Protein AF-0000000074542074 (afdb_homodimer)

Foldseek 3Di:
DADDKDKQFFDWDDDPVPDTDGDDDACPSDVAGQDDKDKDWPDDQVDKDFQKFFAAKKKKKAFCAAKKWKWKAALQGDIDIDIHGDRRMIMIDGGLIGMIMGGDHGIMMMMTMRDDDDPVRIDNDPVVSNVSRD/DADDKDKQFQDWDDDPVPDTDGDDDACPSDVAGQDDKDKDWPDDQVDKDFQKFFAAKKKKKAFCAAKKWKWKAALQGDIDIDIHGDRRMIMIDGGLIGIIMGGDHGIMMMMTMRDDDDPVRIDNDPVVSNVSRD

Sequence (268 aa):
MLEKPHWIHFTGIGDEEVGYISVAQSNRHVPFEIKRVYWVYHTPEYIERGNHAHKACRQILIAAAGAVDVELENIRGEKELFQLHAPSMGLFVPVMHWRRIRLSKGAVLLCLASHDFEETDYIRSYNDFAAYKKMLEKPHWIHFTGIGDEEVGYISVAQSNRHVPFEIKRVYWVYHTPEYIERGNHAHKACRQILIAAAGAVDVELENIRGEKELFQLHAPSMGLFVPVMHWRRIRLSKGAVLLCLASHDFEETDYIRSYNDFAAYKK

Nearest PDB structures (foldseek):
  4o9e-assembly1_B  TM=9.463E-01  e=2.071E-15  Thermoanaerobacterium thermosaccharolyticum
  4zu7-assembly2_C  TM=9.366E-01  e=2.313E-15  Thermoanaerobacterium thermosaccharolyticum
  7n67-assembly1_B  TM=9.519E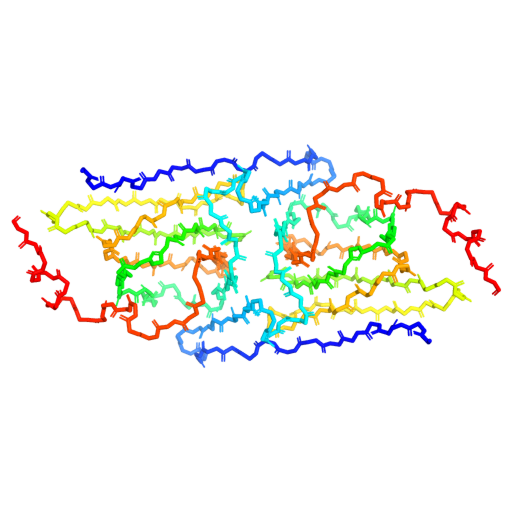-01  e=2.444E-15  Helicobacter canadensis MIT 98-5491
  4o9g-assembly1_B  TM=9.446E-01  e=4.481E-15  Thermoanaerobacterium thermosaccharolyticum
  2pa7-assembly1_B  TM=9.315E-01  e=1.025E-14  Aneurinibacillus thermoaerophilus

Secondary structure (DSSP, 8-state):
-PPPPEEEE-PPEEETTTEEEEEEEBTTTBSS---EEEEEES--TT-EEEEEEESS--EEEEEEES-EEEEEEETT--EEEEEE--TTEEEEE-SSEEEEEEE-TT-EEEEEESS---GGGEE--HHHHHTT--/-----EEEE---EEETTTEEEEEEEBTTTBSS---EEEEEES--TT-EEEEEEESS--EEEEEEES-EEEEEEETT--EEEEEE--TTEEEEE-SSEEEEEEE-TT-EEEEEESS---GGGEE--HHHHHTT--

InterPro domains:
  IPR008894 Sugar 3,4-ketoisomerase QdtA, cupin domain [PF05523] (5-133)
  IPR008894 Sugar 3,4-ketoisomerase QdtA, cupin domain [cd20292] (7-124)
  IPR011051 RmlC-like cupin domain superfamily [SSF51182] (5-132)
  IPR014710 RmlC-like jelly roll fold [G3DSA:2.60.120.10] (5-134)

pLDDT: mean 96.9, std 4.41, range [65.5, 98.94]

Solvent-accessible surface area (backbone atoms only — not comparable to full-atom values): 13514 Å² total; per-residue (Å²): 134,83,74,70,67,44,81,40,78,27,72,57,50,72,44,84,81,62,11,32,36,26,57,42,33,46,64,67,71,32,98,41,56,42,31,22,37,37,38,35,35,62,31,43,58,88,42,76,42,77,58,35,24,28,71,72,44,33,36,34,42,24,16,62,33,51,33,32,42,39,37,38,29,40,48,76,67,52,71,48,80,43,79,34,63,41,61,44,37,29,39,37,41,44,48,52,29,38,32,41,32,36,35,33,77,76,14,22,42,37,34,43,22,48,39,68,95,48,77,85,39,53,38,71,41,69,67,66,48,56,64,64,39,115,132,84,74,70,66,44,80,42,78,25,72,58,51,72,44,85,82,62,10,33,36,28,57,40,33,47,64,68,71,33,99,41,55,45,32,20,37,34,39,36,35,64,30,42,58,89,42,74,42,77,58,36,24,27,72,72,46,36,36,35,43,24,16,62,33,51,34,31,43,38,37,38,30,40,46,78,66,53,71,49,79,45,79,36,63,40,60,43,37,30,38,36,40,46,47,52,30,38,33,40,32,35,36,34,76,77,15,24,42,37,34,44,24,49,37,68,94,48,77,86,38,52,40,71,42,67,67,65,48,57,64,63,38,114

Organism: Cytophaga hutchinsonii (strain ATCC 33406 / DSM 1761 / CIP 103989 / NBRC 15051 / NCIMB 9469 / D465) (NCBI:txid269798)

Structure (mmCIF, N/CA/C/O backbone):
data_AF-0000000074542074-model_v1
#
loop_
_entity.id
_entity.type
_entity.pdbx_description
1 polymer 'Sugar 3,4-ketoisomerase QdtA cupin domain-containing protein'
#
loop_
_atom_site.group_PDB
_atom_site.id
_atom_site.type_symbol
_atom_site.label_atom_id
_atom_site.label_alt_id
_atom_site.label_comp_id
_atom_site.label_asym_id
_atom_site.label_entity_id
_atom_site.label_seq_id
_atom_site.pdbx_PDB_ins_code
_atom_site.Cartn_x
_atom_site.Cartn_y
_atom_site.Cartn_z
_atom_site.occupancy
_atom_site.B_iso_or_equiv
_atom_site.auth_seq_id
_atom_site.auth_comp_id
_atom_site.auth_asym_id
_atom_site.auth_atom_id
_atom_site.pdbx_PDB_model_num
ATOM 1 N N . MET A 1 1 ? 8.758 28.531 -4.898 1 71.31 1 MET A N 1
ATOM 2 C CA . MET A 1 1 ? 7.301 28.406 -4.836 1 71.31 1 MET A CA 1
ATOM 3 C C . MET A 1 1 ? 6.883 27.125 -4.129 1 71.31 1 MET A C 1
ATOM 5 O O . MET A 1 1 ? 7.523 26.094 -4.293 1 71.31 1 MET A O 1
ATOM 9 N N . LEU A 1 2 ? 5.852 27.234 -3.201 1 87 2 LEU A N 1
ATOM 10 C CA . LEU A 1 2 ? 5.406 26.078 -2.438 1 87 2 LEU A CA 1
ATOM 11 C C . LEU A 1 2 ? 4.656 25.094 -3.328 1 87 2 LEU A C 1
ATOM 13 O O . LEU A 1 2 ? 3.764 25.484 -4.082 1 87 2 LEU A O 1
ATOM 17 N N . GLU A 1 3 ? 5.156 23.875 -3.375 1 93.31 3 GLU A N 1
ATOM 18 C CA . GLU A 1 3 ? 4.449 22.859 -4.141 1 93.31 3 GLU A CA 1
ATOM 19 C C . GLU A 1 3 ? 3 22.719 -3.678 1 93.31 3 GLU A C 1
ATOM 21 O O . GLU A 1 3 ? 2.705 22.891 -2.492 1 93.31 3 GLU A O 1
ATOM 26 N N . LYS A 1 4 ? 2.076 22.5 -4.594 1 96.94 4 LYS A N 1
ATOM 27 C CA . LYS A 1 4 ? 0.661 22.391 -4.254 1 96.94 4 LYS A CA 1
ATOM 28 C C . LYS A 1 4 ? 0.211 20.922 -4.262 1 96.94 4 LYS A C 1
ATOM 30 O O . LYS A 1 4 ? 0.648 20.141 -5.105 1 96.94 4 LYS A O 1
ATOM 35 N N . PRO A 1 5 ? -0.702 20.641 -3.322 1 98.5 5 PRO A N 1
ATOM 36 C CA . PRO A 1 5 ? -1.319 19.312 -3.426 1 98.5 5 PRO A CA 1
ATOM 37 C C . PRO A 1 5 ? -2.051 19.109 -4.75 1 98.5 5 PRO A C 1
ATOM 39 O O . PRO A 1 5 ? -2.635 20.047 -5.293 1 98.5 5 PRO A O 1
ATOM 42 N N . HIS A 1 6 ? -1.989 17.906 -5.273 1 98.19 6 HIS A N 1
ATOM 43 C CA . HIS A 1 6 ? -2.703 17.625 -6.512 1 98.19 6 HIS A CA 1
ATOM 44 C C . HIS A 1 6 ? -3.074 16.156 -6.613 1 98.19 6 HIS A C 1
ATOM 46 O O . HIS A 1 6 ? -2.484 15.312 -5.934 1 98.19 6 HIS A O 1
ATOM 52 N N . TRP A 1 7 ? -4.051 15.898 -7.5 1 98.12 7 TRP A N 1
ATOM 53 C CA . TRP A 1 7 ? -4.527 14.531 -7.707 1 98.12 7 TRP A CA 1
ATOM 54 C C . TRP A 1 7 ? -3.572 13.75 -8.602 1 98.12 7 TRP A C 1
ATOM 56 O O . TRP A 1 7 ? -3.012 14.297 -9.555 1 98.12 7 TRP A O 1
ATOM 66 N N . ILE A 1 8 ? -3.367 12.547 -8.234 1 97.5 8 ILE A N 1
ATOM 67 C CA . ILE A 1 8 ? -2.672 11.578 -9.078 1 97.5 8 ILE A CA 1
ATOM 68 C C . ILE A 1 8 ? -3.629 10.461 -9.469 1 97.5 8 ILE A C 1
ATOM 70 O O . ILE A 1 8 ? -4.305 9.875 -8.617 1 97.5 8 ILE A O 1
ATOM 74 N N . HIS A 1 9 ? -3.674 10.172 -10.734 1 96.5 9 HIS A N 1
ATOM 75 C CA . HIS A 1 9 ? -4.535 9.109 -11.234 1 96.5 9 HIS A CA 1
ATOM 76 C C . HIS A 1 9 ? -3.746 7.828 -11.477 1 96.5 9 HIS A C 1
ATOM 78 O O . HIS A 1 9 ? -2.77 7.828 -12.227 1 96.5 9 HIS A O 1
ATOM 84 N N . PHE A 1 10 ? -4.164 6.801 -10.766 1 96.25 10 PHE A N 1
ATOM 85 C CA . PHE A 1 10 ? -3.582 5.484 -11 1 96.25 10 PHE A CA 1
ATOM 86 C C . PHE A 1 10 ? -4.473 4.652 -11.914 1 96.25 10 PHE A C 1
ATOM 88 O O . PHE A 1 10 ? -5.379 3.959 -11.445 1 96.25 10 PHE A O 1
ATOM 95 N N . THR A 1 11 ? -4.395 4.809 -13.117 1 84.5 11 THR A N 1
ATOM 96 C CA . THR A 1 11 ? -5.27 4.113 -14.055 1 84.5 11 THR A CA 1
ATOM 97 C C . THR A 1 11 ? -5.34 2.625 -13.719 1 84.5 11 THR A C 1
ATOM 99 O O . THR A 1 11 ? -4.309 1.964 -13.586 1 84.5 11 THR A O 1
ATOM 102 N N . GLY A 1 12 ? -6.465 2.184 -13.523 1 84.94 12 GLY A N 1
ATOM 103 C CA . GLY A 1 12 ? -6.699 0.779 -13.234 1 84.94 12 GLY A CA 1
ATOM 104 C C . GLY A 1 12 ? -6.551 -0.116 -14.445 1 84.94 12 GLY A C 1
ATOM 105 O O . GLY A 1 12 ? -6.945 0.258 -15.555 1 84.94 12 GLY A O 1
ATOM 106 N N . ILE A 1 13 ? -5.898 -1.191 -14.289 1 91.38 13 ILE A N 1
ATOM 107 C CA . ILE A 1 13 ? -5.879 -2.26 -15.281 1 91.38 13 ILE A CA 1
ATOM 108 C C . ILE A 1 13 ? -7.023 -3.234 -15.016 1 91.38 13 ILE A C 1
ATOM 110 O O . ILE A 1 13 ? -7.156 -3.75 -13.898 1 91.38 13 ILE A O 1
ATOM 114 N N . GLY A 1 14 ? -7.832 -3.469 -15.992 1 96.31 14 GLY A N 1
ATOM 115 C CA . GLY A 1 14 ? -8.984 -4.344 -15.82 1 96.31 14 GLY A CA 1
ATOM 116 C C . GLY A 1 14 ? -10.297 -3.686 -16.203 1 96.31 14 GLY A C 1
ATOM 117 O O . GLY A 1 14 ? -10.305 -2.688 -16.922 1 96.31 14 GLY A O 1
ATOM 118 N N . ASP A 1 15 ? -11.359 -4.332 -15.844 1 96.5 15 ASP A N 1
ATOM 119 C CA . ASP A 1 15 ? -12.703 -3.814 -16.078 1 96.5 15 ASP A CA 1
ATOM 120 C C . ASP A 1 15 ? -13.68 -4.312 -15.008 1 96.5 15 ASP A C 1
ATOM 122 O O . ASP A 1 15 ? -13.273 -4.969 -14.047 1 96.5 15 ASP A O 1
ATOM 126 N N . GLU A 1 16 ? -14.906 -3.895 -15.188 1 94.81 16 GLU A N 1
ATOM 127 C CA . GLU A 1 16 ? -15.914 -4.168 -14.172 1 94.81 16 GLU A CA 1
ATOM 128 C C . GLU A 1 16 ? -16.125 -5.668 -13.984 1 94.81 16 GLU A C 1
ATOM 130 O O . GLU A 1 16 ? -16.516 -6.113 -12.898 1 94.81 16 GLU A O 1
ATOM 135 N N . GLU A 1 17 ? -15.836 -6.41 -15.023 1 96.81 17 GLU A N 1
ATOM 136 C CA . GLU A 1 17 ? -16.078 -7.848 -14.977 1 96.81 17 GLU A CA 1
ATOM 137 C C . GLU A 1 17 ? -15.023 -8.562 -14.133 1 96.81 17 GLU A C 1
ATOM 139 O O . GLU A 1 17 ? -15.336 -9.5 -13.398 1 96.81 17 GLU A O 1
ATOM 144 N N . VAL A 1 18 ? -13.812 -8.086 -14.18 1 97.25 18 VAL A N 1
ATOM 145 C CA . VAL A 1 18 ? -12.734 -8.828 -13.531 1 97.25 18 VAL A CA 1
ATOM 146 C C . VAL A 1 18 ? -12.195 -8.031 -12.352 1 97.25 18 VAL A C 1
ATOM 148 O O . VAL A 1 18 ? -11.523 -8.578 -11.477 1 97.25 18 VAL A O 1
ATOM 151 N N . GLY A 1 19 ? -12.492 -6.773 -12.266 1 97.62 19 GLY A N 1
ATOM 152 C CA . GLY A 1 19 ? -11.922 -5.879 -11.266 1 97.62 19 GLY A CA 1
ATOM 153 C C . GLY A 1 19 ? -10.719 -5.105 -11.766 1 97.62 19 GLY A C 1
ATOM 154 O O . GLY A 1 19 ? -10.5 -5.012 -12.977 1 97.62 19 GLY A O 1
ATOM 155 N N . TYR A 1 20 ? -10.078 -4.438 -10.836 1 98.19 20 TYR A N 1
ATOM 156 C CA . TYR A 1 20 ? -9.062 -3.48 -11.258 1 98.19 20 TYR A CA 1
ATOM 157 C C . TYR A 1 20 ? -7.773 -3.676 -10.469 1 98.19 20 TYR A C 1
ATOM 159 O O . TYR A 1 20 ? -7.801 -4.148 -9.328 1 98.19 20 TYR A O 1
ATOM 167 N N . ILE A 1 21 ? -6.672 -3.354 -11.086 1 98.19 21 ILE A N 1
ATOM 168 C CA . ILE A 1 21 ? -5.359 -3.221 -10.469 1 98.19 21 ILE A CA 1
ATOM 169 C C . ILE A 1 21 ? -4.824 -1.807 -10.688 1 98.19 21 ILE A C 1
ATOM 171 O O . ILE A 1 21 ? -4.758 -1.331 -11.82 1 98.19 21 ILE A O 1
ATOM 175 N N . SER A 1 22 ? -4.559 -1.103 -9.656 1 98.31 22 SER A N 1
ATOM 176 C CA . SER A 1 22 ? -3.822 0.155 -9.727 1 98.31 22 SER A CA 1
ATOM 177 C C . SER A 1 22 ? -2.369 -0.029 -9.305 1 98.31 22 SER A C 1
ATOM 179 O O . SER A 1 22 ? -2.076 -0.793 -8.383 1 98.31 22 SER A O 1
ATOM 181 N N . VAL A 1 23 ? -1.454 0.642 -9.984 1 97.94 23 VAL A N 1
ATOM 182 C CA . VAL A 1 23 ? -0.025 0.427 -9.773 1 97.94 23 VAL A CA 1
ATOM 183 C C . VAL A 1 23 ? 0.656 1.757 -9.461 1 97.94 23 VAL A C 1
ATOM 185 O O . VAL A 1 23 ? 0.383 2.771 -10.102 1 97.94 23 VAL A O 1
ATOM 188 N N . ALA A 1 24 ? 1.437 1.748 -8.422 1 98.12 24 ALA A N 1
ATOM 189 C CA . ALA A 1 24 ? 2.359 2.832 -8.094 1 98.12 24 ALA A CA 1
ATOM 190 C C . ALA A 1 24 ? 3.807 2.348 -8.117 1 98.12 24 ALA A C 1
ATOM 192 O O . ALA A 1 24 ? 4.25 1.642 -7.207 1 98.12 24 ALA A O 1
ATOM 193 N N . GLN A 1 25 ? 4.52 2.754 -9.188 1 97 25 GLN A N 1
ATOM 194 C CA . GLN A 1 25 ? 5.934 2.414 -9.32 1 97 25 GLN A CA 1
ATOM 195 C C . GLN A 1 25 ? 6.816 3.631 -9.07 1 97 25 GLN A C 1
ATOM 197 O O . GLN A 1 25 ? 6.531 4.727 -9.562 1 97 25 GLN A O 1
ATOM 202 N N . SER A 1 26 ? 7.891 3.42 -8.328 1 96.19 26 SER A N 1
ATOM 203 C CA . SER A 1 26 ? 8.82 4.488 -7.977 1 96.19 26 SER A CA 1
ATOM 204 C C . SER A 1 26 ? 9.289 5.242 -9.219 1 96.19 26 SER A C 1
ATOM 206 O O . SER A 1 26 ? 9.68 4.629 -10.211 1 96.19 26 SER A O 1
ATOM 208 N N . ASN A 1 27 ? 9.172 6.617 -9.109 1 94.94 27 ASN A N 1
ATOM 209 C CA . ASN A 1 27 ? 9.672 7.551 -10.117 1 94.94 27 ASN A CA 1
ATOM 210 C C . ASN A 1 27 ? 8.961 7.359 -11.453 1 94.94 27 ASN A C 1
ATOM 212 O O . ASN A 1 27 ? 9.531 7.645 -12.508 1 94.94 27 ASN A O 1
ATOM 216 N N . ARG A 1 28 ? 7.84 6.789 -11.516 1 94.12 28 ARG A N 1
ATOM 217 C CA . ARG A 1 28 ? 6.992 6.617 -12.688 1 94.12 28 ARG A CA 1
ATOM 218 C C . ARG A 1 28 ? 5.566 7.078 -12.414 1 94.12 28 ARG A C 1
ATOM 220 O O . ARG A 1 28 ? 5.199 8.203 -12.734 1 94.12 28 ARG A O 1
ATOM 227 N N . HIS A 1 29 ? 4.773 6.324 -11.672 1 93.25 29 HIS A N 1
ATOM 228 C CA . HIS A 1 29 ? 3.422 6.707 -11.281 1 93.25 29 HIS A CA 1
ATOM 229 C C . HIS A 1 29 ? 3.439 7.672 -10.102 1 93.25 29 HIS A C 1
ATOM 231 O O . HIS A 1 29 ? 2.473 8.406 -9.875 1 93.25 29 HIS A O 1
ATOM 237 N N . VAL A 1 30 ? 4.492 7.543 -9.328 1 95.25 30 VAL A N 1
ATOM 238 C CA . VAL A 1 30 ? 4.746 8.422 -8.188 1 95.25 30 VAL A CA 1
ATOM 239 C C . VAL A 1 30 ? 6.023 9.219 -8.422 1 95.25 30 VAL A C 1
ATOM 241 O O . VAL A 1 30 ? 6.992 8.703 -8.984 1 95.25 30 VAL A O 1
ATOM 244 N N . PRO A 1 31 ? 6.039 10.516 -8.039 1 96.38 31 PRO A N 1
ATOM 245 C CA . PRO A 1 31 ? 7.168 11.391 -8.367 1 96.38 31 PRO A CA 1
ATOM 246 C C . PRO A 1 31 ? 8.336 11.242 -7.395 1 96.38 31 PRO A C 1
ATOM 248 O O . PRO A 1 31 ? 9.055 12.211 -7.141 1 96.38 31 PRO A O 1
ATOM 251 N N . PHE A 1 32 ? 8.523 10.102 -6.703 1 97.75 32 PHE A N 1
ATOM 252 C CA . PHE A 1 32 ? 9.617 9.836 -5.773 1 97.75 32 PHE A CA 1
ATOM 253 C C . PHE A 1 32 ? 9.836 8.336 -5.609 1 97.75 32 PHE A C 1
ATOM 255 O O . PHE A 1 32 ? 9.023 7.531 -6.074 1 97.75 32 PHE A O 1
ATOM 262 N N . GLU A 1 33 ? 10.969 7.977 -5.031 1 97.81 33 GLU A N 1
ATOM 263 C CA . GLU A 1 33 ? 11.195 6.598 -4.609 1 97.81 33 GLU A CA 1
ATOM 264 C C . GLU A 1 33 ? 10.344 6.238 -3.402 1 97.81 33 GLU A C 1
ATOM 266 O O . GLU A 1 33 ? 10.367 6.938 -2.387 1 97.81 33 GLU A O 1
ATOM 271 N N . ILE A 1 34 ? 9.609 5.148 -3.527 1 98.38 34 ILE A N 1
ATOM 272 C CA . ILE A 1 34 ? 8.805 4.699 -2.396 1 98.38 34 ILE A CA 1
ATOM 273 C C . ILE A 1 34 ? 9.703 4.051 -1.348 1 98.38 34 ILE A C 1
ATOM 275 O O . ILE A 1 34 ? 10.203 2.943 -1.554 1 98.38 34 ILE A O 1
ATOM 279 N N . LYS A 1 35 ? 9.836 4.707 -0.238 1 98 35 LYS A N 1
ATOM 280 C CA . LYS A 1 35 ? 10.734 4.203 0.797 1 98 35 LYS A CA 1
ATOM 281 C C . LYS A 1 35 ? 9.953 3.535 1.926 1 98 35 LYS A C 1
ATOM 283 O O . LYS A 1 35 ? 10.477 2.643 2.602 1 98 35 LYS A O 1
ATOM 288 N N . ARG A 1 36 ? 8.789 3.984 2.047 1 98.25 36 ARG A N 1
ATOM 289 C CA . ARG A 1 36 ? 7.945 3.508 3.135 1 98.25 36 ARG A CA 1
ATOM 290 C C . ARG A 1 36 ? 6.477 3.486 2.721 1 98.25 36 ARG A C 1
ATOM 292 O O . ARG A 1 36 ? 6.004 4.402 2.043 1 98.25 36 ARG A O 1
ATOM 299 N N . VAL A 1 37 ? 5.781 2.414 3.059 1 98.75 37 VAL A N 1
ATOM 300 C CA . VAL A 1 37 ? 4.348 2.256 2.852 1 98.75 37 VAL A CA 1
ATOM 301 C C . VAL A 1 37 ? 3.654 2.029 4.195 1 98.75 37 VAL A C 1
ATOM 303 O O . VAL A 1 37 ? 4.117 1.232 5.012 1 98.75 37 VAL A O 1
ATOM 306 N N . TYR A 1 38 ? 2.574 2.697 4.438 1 98.62 38 TYR A N 1
ATOM 307 C CA . TYR A 1 38 ? 1.788 2.381 5.625 1 98.62 38 TYR A CA 1
ATOM 308 C C . TYR A 1 38 ? 0.296 2.523 5.344 1 98.62 38 TYR A C 1
ATOM 310 O O . TYR A 1 38 ? -0.1 3.164 4.367 1 98.62 38 TYR A O 1
ATOM 318 N N . TRP A 1 39 ? -0.462 1.904 6.105 1 98.81 39 TRP A N 1
ATOM 319 C CA . TRP A 1 39 ? -1.909 1.958 5.922 1 98.81 39 TRP A CA 1
ATOM 320 C C . TRP A 1 39 ? -2.623 2.041 7.266 1 98.81 39 TRP A C 1
ATOM 322 O O . TRP A 1 39 ? -2.172 1.455 8.258 1 98.81 39 TRP A O 1
ATOM 332 N N . VAL A 1 40 ? -3.662 2.855 7.332 1 98.69 40 VAL A N 1
ATOM 333 C CA . VAL A 1 40 ? -4.48 3.16 8.5 1 98.69 40 VAL A CA 1
ATOM 334 C C . VAL A 1 40 ? -5.824 2.441 8.391 1 98.69 40 VAL A C 1
ATOM 336 O O . VAL A 1 40 ? -6.484 2.494 7.352 1 98.69 40 VAL A O 1
ATOM 339 N N . TYR A 1 41 ? -6.227 1.773 9.43 1 98.38 41 TYR A N 1
ATOM 340 C CA . TYR A 1 41 ? -7.418 0.938 9.344 1 98.38 41 TYR A CA 1
ATOM 341 C C . TYR A 1 41 ? -8.094 0.801 10.703 1 98.38 41 TYR A C 1
ATOM 343 O O . TYR A 1 41 ? -7.465 1.045 11.742 1 98.38 41 TYR A O 1
ATOM 351 N N . HIS A 1 42 ? -9.359 0.495 10.695 1 97.75 42 HIS A N 1
ATOM 352 C CA . HIS A 1 42 ? -10.195 0.318 11.875 1 97.75 42 HIS A CA 1
ATOM 353 C C . HIS A 1 42 ? -10.242 1.594 12.711 1 97.75 42 HIS A C 1
ATOM 355 O O . HIS A 1 42 ? -10.273 1.533 13.945 1 97.75 42 HIS A O 1
ATOM 361 N N . THR A 1 43 ? -10.125 2.701 12.086 1 98.38 43 THR A N 1
ATOM 362 C CA . THR A 1 43 ? -10.266 3.986 12.758 1 98.38 43 THR A CA 1
ATOM 363 C C . THR A 1 43 ? -11.734 4.375 12.883 1 98.38 43 THR A C 1
ATOM 365 O O . THR A 1 43 ? -12.438 4.484 11.875 1 98.38 43 THR A O 1
ATOM 368 N N . PRO A 1 44 ? -12.133 4.641 14.062 1 98.44 44 PRO A N 1
ATOM 369 C CA . PRO A 1 44 ? -13.516 5.102 14.195 1 98.44 44 PRO A CA 1
ATOM 370 C C . PRO A 1 44 ? -13.758 6.434 13.492 1 98.44 44 PRO A C 1
ATOM 372 O O . PRO A 1 44 ? -12.859 7.277 13.43 1 98.44 44 PRO A O 1
ATOM 375 N N . GLU A 1 45 ? -15.023 6.637 13.117 1 98.12 45 GLU A N 1
ATOM 376 C CA . GLU A 1 45 ? -15.375 7.805 12.312 1 98.12 45 GLU A CA 1
ATOM 377 C C . GLU A 1 45 ? -15.195 9.094 13.102 1 98.12 45 GLU A C 1
ATOM 379 O O . GLU A 1 45 ? -15 10.164 12.523 1 98.12 45 GLU A O 1
ATOM 384 N N . TYR A 1 46 ? -15.273 9.031 14.414 1 97.69 46 TYR A N 1
ATOM 385 C CA . TYR A 1 46 ? -15.219 10.242 15.234 1 97.69 46 TYR A CA 1
ATOM 386 C C . TYR A 1 46 ? -13.773 10.617 15.547 1 97.69 46 TYR A C 1
ATOM 388 O O . TYR A 1 46 ? -13.523 11.656 16.156 1 97.69 46 TYR A O 1
ATOM 396 N N . ILE A 1 47 ? -12.859 9.766 15.172 1 98.44 47 ILE A N 1
ATOM 397 C CA . ILE A 1 47 ? -11.445 10.008 15.445 1 98.44 47 ILE A CA 1
ATOM 398 C C . ILE A 1 47 ? -10.82 10.781 14.289 1 98.44 47 ILE A C 1
ATOM 400 O O . ILE A 1 47 ? -11.031 10.445 13.125 1 98.44 47 ILE A O 1
ATOM 404 N N . GLU A 1 48 ? -10.164 11.828 14.633 1 98.19 48 GLU A N 1
ATOM 405 C CA . GLU A 1 48 ? -9.344 12.555 13.664 1 98.19 48 GLU A CA 1
ATOM 406 C C . GLU A 1 48 ? -7.887 12.109 13.734 1 98.19 48 GLU A C 1
ATOM 408 O O . GLU A 1 48 ? -7.305 12.031 14.82 1 98.19 48 GLU A O 1
ATOM 413 N N . ARG A 1 49 ? -7.293 11.805 12.617 1 97.94 49 ARG A N 1
ATOM 414 C CA . ARG A 1 49 ? -5.887 11.43 12.531 1 97.94 49 ARG A CA 1
ATOM 415 C C . ARG A 1 49 ? -5.062 12.531 11.875 1 97.94 49 ARG A C 1
ATOM 417 O O . ARG A 1 49 ? -5.605 13.562 11.477 1 97.94 49 ARG A O 1
ATOM 424 N N . GLY A 1 50 ? -3.744 12.156 11.68 1 97.06 50 GLY A N 1
ATOM 425 C CA . GLY A 1 50 ? -2.871 13.188 11.156 1 97.06 50 GLY A CA 1
ATOM 426 C C . GLY A 1 50 ? -2.367 14.141 12.227 1 97.06 50 GLY A C 1
ATOM 427 O O . GLY A 1 50 ? -1.735 13.719 13.195 1 97.06 50 GLY A O 1
ATOM 428 N N . ASN A 1 51 ? -2.629 15.383 12.055 1 97.88 51 ASN A N 1
ATOM 429 C CA . ASN A 1 51 ? -2.252 16.422 13.008 1 97.88 51 ASN A CA 1
ATOM 430 C C . ASN A 1 51 ? -0.736 16.562 13.109 1 97.88 51 ASN A C 1
ATOM 432 O O . ASN A 1 51 ? -0.181 16.516 14.211 1 97.88 51 ASN A O 1
ATOM 436 N N . HIS A 1 52 ? -0.127 16.656 12.055 1 98.75 52 HIS A N 1
ATOM 437 C CA . HIS A 1 52 ? 1.299 16.922 11.914 1 98.75 52 HIS A CA 1
ATOM 438 C C . HIS A 1 52 ? 1.644 17.344 10.484 1 98.75 52 HIS A C 1
ATOM 440 O O . HIS A 1 52 ? 0.789 17.297 9.602 1 98.75 52 HIS A O 1
ATOM 446 N N . ALA A 1 53 ? 2.846 17.812 10.273 1 98.5 53 ALA A N 1
ATOM 447 C CA . ALA A 1 53 ? 3.439 18.109 8.969 1 98.5 53 ALA A CA 1
ATOM 448 C C . ALA A 1 53 ? 4.828 17.484 8.844 1 98.5 53 ALA A C 1
ATOM 450 O O . ALA A 1 53 ? 5.43 17.094 9.852 1 98.5 53 ALA A O 1
ATOM 451 N N . HIS A 1 54 ? 5.223 17.328 7.664 1 98.62 54 HIS A N 1
ATOM 452 C CA . HIS A 1 54 ? 6.566 16.812 7.414 1 98.62 54 HIS A CA 1
ATOM 453 C C . HIS A 1 54 ? 7.469 17.891 6.824 1 98.62 54 HIS A C 1
ATOM 455 O O . HIS A 1 54 ? 7.027 18.688 5.988 1 98.62 54 HIS A O 1
ATOM 461 N N . LYS A 1 55 ? 8.711 17.875 7.238 1 98.12 55 LYS A N 1
ATOM 462 C CA . LYS A 1 55 ? 9.695 18.844 6.75 1 98.12 55 LYS A CA 1
ATOM 463 C C . LYS A 1 55 ? 10.266 18.406 5.402 1 98.12 55 LYS A C 1
ATOM 465 O O . LYS A 1 55 ? 10.602 19.25 4.562 1 98.12 55 LYS A O 1
ATOM 470 N N . ALA A 1 56 ? 10.352 17.047 5.16 1 98.38 56 ALA A N 1
ATOM 471 C CA . ALA A 1 56 ? 11.062 16.578 3.975 1 98.38 56 ALA A CA 1
ATOM 472 C C . ALA A 1 56 ? 10.258 15.492 3.258 1 98.38 56 ALA A C 1
ATOM 474 O O . ALA A 1 56 ? 10.359 15.344 2.039 1 98.38 56 ALA A O 1
ATOM 475 N N . CYS A 1 57 ? 9.43 14.805 3.977 1 98.5 57 CYS A N 1
ATOM 476 C CA . CYS A 1 57 ? 8.742 13.641 3.441 1 98.5 57 CYS A CA 1
ATOM 477 C C . CYS A 1 57 ? 7.547 14.055 2.588 1 98.5 57 CYS A C 1
ATOM 479 O O . CYS A 1 57 ? 6.664 14.773 3.057 1 98.5 57 CYS A O 1
ATOM 481 N N . ARG A 1 58 ? 7.535 13.641 1.346 1 98.25 58 ARG A N 1
ATOM 482 C CA . ARG A 1 58 ? 6.375 13.742 0.466 1 98.25 58 ARG A CA 1
ATOM 483 C C . ARG A 1 58 ? 5.551 12.461 0.492 1 98.25 58 ARG A C 1
ATOM 485 O O . ARG A 1 58 ? 6.094 11.367 0.643 1 98.25 58 ARG A O 1
ATOM 492 N N . GLN A 1 59 ? 4.281 12.656 0.289 1 98.69 59 GLN A N 1
ATOM 493 C CA . GLN A 1 59 ? 3.439 11.477 0.442 1 98.69 59 GLN A CA 1
ATOM 494 C C . GLN A 1 59 ? 2.334 11.445 -0.61 1 98.69 59 GLN A C 1
ATOM 496 O O . GLN A 1 59 ? 1.957 12.484 -1.15 1 98.69 59 GLN A O 1
ATOM 501 N N . ILE A 1 60 ? 1.896 10.32 -0.892 1 98.88 60 ILE A N 1
ATOM 502 C CA . ILE A 1 60 ? 0.659 10.109 -1.637 1 98.88 60 ILE A CA 1
ATOM 503 C C . ILE A 1 60 ? -0.336 9.336 -0.774 1 98.88 60 ILE A C 1
ATOM 505 O O . ILE A 1 60 ? 0.002 8.297 -0.21 1 98.88 60 ILE A O 1
ATOM 509 N N . LEU A 1 61 ? -1.538 9.859 -0.636 1 98.94 61 LEU A N 1
ATOM 510 C CA . LEU A 1 61 ? -2.619 9.25 0.13 1 98.94 61 LEU A CA 1
ATOM 511 C C . LEU A 1 61 ? -3.67 8.648 -0.796 1 98.94 61 LEU A C 1
ATOM 513 O O . LEU A 1 61 ? -4.086 9.289 -1.766 1 98.94 61 LEU A O 1
ATOM 517 N N . ILE A 1 62 ? -4.09 7.449 -0.534 1 98.88 62 ILE A N 1
ATOM 518 C CA . ILE A 1 62 ? -5.09 6.746 -1.333 1 98.88 62 ILE A CA 1
ATOM 519 C C . ILE A 1 62 ? -6.145 6.133 -0.417 1 98.88 62 ILE A C 1
ATOM 521 O O . ILE A 1 62 ? -5.812 5.449 0.553 1 98.88 62 ILE A O 1
ATOM 525 N N . ALA A 1 63 ? -7.422 6.43 -0.668 1 98.81 63 ALA A N 1
ATOM 526 C CA . ALA A 1 63 ? -8.461 5.633 -0.027 1 98.81 63 ALA A CA 1
ATOM 527 C C . ALA A 1 63 ? -8.586 4.262 -0.684 1 98.81 63 ALA A C 1
ATOM 529 O O . ALA A 1 63 ? -9.328 4.098 -1.658 1 98.81 63 ALA A O 1
ATOM 530 N N . ALA A 1 64 ? -7.895 3.322 -0.155 1 98.5 64 ALA A N 1
ATOM 531 C CA . ALA A 1 64 ? -7.922 1.981 -0.734 1 98.5 64 ALA A CA 1
ATOM 532 C C . ALA A 1 64 ? -9.297 1.344 -0.579 1 98.5 64 ALA A C 1
ATOM 534 O O . ALA A 1 64 ? -9.711 0.53 -1.408 1 98.5 64 ALA A O 1
ATOM 535 N N . ALA A 1 65 ? -9.977 1.642 0.487 1 98.31 65 ALA A N 1
ATOM 536 C CA . ALA A 1 65 ? -11.359 1.267 0.762 1 98.31 65 ALA A CA 1
ATOM 537 C C . ALA A 1 65 ? -12.094 2.383 1.496 1 98.31 65 ALA A C 1
ATOM 539 O O . ALA A 1 65 ? -11.508 3.082 2.324 1 98.31 65 ALA A O 1
ATOM 540 N N . GLY A 1 66 ? -13.383 2.5 1.242 1 98.12 66 GLY A N 1
ATOM 541 C CA . GLY A 1 66 ? -14.172 3.529 1.904 1 98.12 66 GLY A CA 1
ATOM 542 C C . GLY A 1 66 ? -13.828 4.934 1.439 1 98.12 66 GLY A C 1
ATOM 543 O O . GLY A 1 66 ? -13.492 5.141 0.273 1 98.12 66 GLY A O 1
ATOM 544 N N . ALA A 1 67 ? -14.07 5.879 2.332 1 98.75 67 ALA A N 1
ATOM 545 C CA . ALA A 1 67 ? -13.828 7.289 2.025 1 98.75 67 ALA A CA 1
ATOM 546 C C . ALA A 1 67 ? -12.953 7.941 3.092 1 98.75 67 ALA A C 1
ATOM 548 O O . ALA A 1 67 ? -13.016 7.57 4.266 1 98.75 67 ALA A O 1
ATOM 549 N N . VAL A 1 68 ? -12.18 8.891 2.668 1 98.94 68 VAL A N 1
ATOM 550 C CA . VAL A 1 68 ? -11.281 9.602 3.568 1 98.94 68 VAL A CA 1
ATOM 551 C C . VAL A 1 68 ? -11.312 11.102 3.256 1 98.94 68 VAL A C 1
ATOM 553 O O . VAL A 1 68 ? -11.102 11.508 2.111 1 98.94 68 VAL A O 1
ATOM 556 N N . ASP A 1 69 ? -11.57 11.875 4.266 1 98.94 69 ASP A N 1
ATOM 557 C CA . ASP A 1 69 ? -11.477 13.328 4.16 1 98.94 69 ASP A CA 1
ATOM 558 C C . ASP A 1 69 ? -10.109 13.828 4.641 1 98.94 69 ASP A C 1
ATOM 560 O O . ASP A 1 69 ? -9.688 13.516 5.754 1 98.94 69 ASP A O 1
ATOM 564 N N . VAL A 1 70 ? -9.469 14.602 3.773 1 98.94 70 VAL A N 1
ATOM 565 C CA . VAL A 1 70 ? -8.156 15.148 4.102 1 98.94 70 VAL A CA 1
ATOM 566 C C . VAL A 1 70 ? -8.188 16.672 4 1 98.94 70 VAL A C 1
ATOM 568 O O . VAL A 1 70 ? -8.445 17.234 2.93 1 98.94 70 VAL A O 1
ATOM 571 N N . GLU A 1 71 ? -7.977 17.281 5.078 1 98.94 71 GLU A N 1
ATOM 572 C CA . GLU A 1 71 ? -7.773 18.719 5.078 1 98.94 71 GLU A CA 1
ATOM 573 C C . GLU A 1 71 ? -6.293 19.078 5.164 1 98.94 71 GLU A C 1
ATOM 575 O O . GLU A 1 71 ? -5.59 18.609 6.066 1 98.94 71 GLU A O 1
ATOM 580 N N . LEU A 1 72 ? -5.836 19.891 4.234 1 98.81 72 LEU A N 1
ATOM 581 C CA . LEU A 1 72 ? -4.441 20.328 4.223 1 98.81 72 LEU A CA 1
ATOM 582 C C . LEU A 1 72 ? -4.344 21.844 4.422 1 98.81 72 LEU A C 1
ATOM 584 O O . LEU A 1 72 ? -5.148 22.594 3.871 1 98.81 72 LEU A O 1
ATOM 588 N N . GLU A 1 73 ? -3.424 22.25 5.254 1 98.31 73 GLU A N 1
ATOM 589 C CA . GLU A 1 73 ? -3.082 23.656 5.469 1 98.31 73 GLU A CA 1
ATOM 590 C C . GLU A 1 73 ? -1.607 23.922 5.172 1 98.31 73 GLU A C 1
ATOM 592 O O . GLU A 1 73 ? -0.729 23.266 5.742 1 98.31 73 GLU A O 1
ATOM 597 N N . ASN A 1 74 ? -1.377 24.875 4.215 1 97.31 74 ASN A N 1
ATOM 598 C CA . ASN A 1 74 ? 0.021 25.203 3.943 1 97.31 74 ASN A CA 1
ATOM 599 C C . ASN A 1 74 ? 0.55 26.266 4.902 1 97.31 74 ASN A C 1
ATOM 601 O O . ASN A 1 74 ? -0.176 26.719 5.781 1 97.31 74 ASN A O 1
ATOM 605 N N . ILE A 1 75 ? 1.823 26.578 4.773 1 95.69 75 ILE A N 1
ATOM 606 C CA . ILE A 1 75 ? 2.486 27.469 5.723 1 95.69 75 ILE A CA 1
ATOM 607 C C . ILE A 1 75 ? 2 28.891 5.516 1 95.69 75 ILE A C 1
ATOM 609 O O . ILE A 1 75 ? 2.373 29.797 6.27 1 95.69 75 ILE A O 1
ATOM 613 N N . ARG A 1 76 ? 1.205 29.203 4.531 1 95.38 76 ARG A N 1
ATOM 614 C CA . ARG A 1 76 ? 0.6 30.516 4.344 1 95.38 76 ARG A CA 1
ATOM 615 C C . ARG A 1 76 ? -0.774 30.594 5 1 95.38 76 ARG A C 1
ATOM 617 O O . ARG A 1 76 ? -1.423 31.641 4.984 1 95.38 76 ARG A O 1
ATOM 624 N N . GLY A 1 77 ? -1.224 29.453 5.434 1 95.75 77 GLY A N 1
ATOM 625 C CA . GLY A 1 77 ? -2.506 29.422 6.117 1 95.75 77 GLY A CA 1
ATOM 626 C C . GLY A 1 77 ? -3.658 29.047 5.207 1 95.75 77 GLY A C 1
ATOM 627 O O . GLY A 1 77 ? -4.816 29.031 5.633 1 95.75 77 GLY A O 1
ATOM 628 N N . GLU A 1 78 ? -3.363 28.797 4.02 1 96.81 78 GLU A N 1
ATOM 629 C CA . GLU A 1 78 ? -4.402 28.375 3.082 1 96.81 78 GLU A CA 1
ATOM 630 C C . GLU A 1 78 ? -4.832 26.938 3.346 1 96.81 78 GLU A C 1
ATOM 632 O O . GLU A 1 78 ? -3.992 26.047 3.521 1 96.81 78 GLU A O 1
ATOM 637 N N . LYS A 1 79 ? -6.164 26.75 3.389 1 97.81 79 LYS A N 1
ATOM 638 C CA . LYS A 1 79 ? -6.719 25.438 3.674 1 97.81 79 LYS A CA 1
ATOM 639 C C . LYS A 1 79 ? -7.477 24.891 2.471 1 97.81 79 LYS A C 1
ATOM 641 O O . LYS A 1 79 ? -8.148 25.641 1.758 1 97.81 79 LYS A O 1
ATOM 646 N N . GLU A 1 80 ? -7.367 23.641 2.244 1 98.44 80 GLU A N 1
ATOM 647 C CA . GLU A 1 80 ? -8.102 22.938 1.194 1 98.44 80 GLU A CA 1
ATOM 648 C C . GLU A 1 80 ? -8.578 21.578 1.675 1 98.44 80 GLU A C 1
ATOM 650 O O . GLU A 1 80 ? -7.852 20.875 2.379 1 98.44 80 GLU A O 1
ATOM 655 N N . LEU A 1 81 ? -9.797 21.188 1.282 1 98.69 81 LEU A N 1
ATOM 656 C CA . LEU A 1 81 ? -10.383 19.891 1.628 1 98.69 81 LEU A CA 1
ATOM 657 C C . LEU A 1 81 ? -10.398 18.969 0.418 1 98.69 81 LEU A C 1
ATOM 659 O O . LEU A 1 81 ? -10.82 19.359 -0.669 1 98.69 81 LEU A O 1
ATOM 663 N N . PHE A 1 82 ? -9.945 17.797 0.587 1 98.88 82 PHE A N 1
ATOM 664 C CA . PHE A 1 82 ? -9.945 16.75 -0.432 1 98.88 82 PHE A CA 1
ATOM 665 C C . PHE A 1 82 ? -10.734 15.531 0.042 1 98.88 82 PHE A C 1
ATOM 667 O O . PHE A 1 82 ? -10.539 15.062 1.165 1 98.88 82 PHE A O 1
ATOM 674 N N . GLN A 1 83 ? -11.586 15.047 -0.786 1 98.81 83 GLN A N 1
ATOM 675 C CA . GLN A 1 83 ? -12.344 13.836 -0.479 1 98.81 83 GLN A CA 1
ATOM 676 C C . GLN A 1 83 ? -11.875 12.664 -1.34 1 98.81 83 GLN A C 1
ATOM 678 O O . GLN A 1 83 ? -12.109 12.641 -2.549 1 98.81 83 GLN A O 1
ATOM 683 N N . LEU A 1 84 ? -11.242 11.773 -0.734 1 98.75 84 LEU A N 1
ATOM 684 C CA . LEU A 1 84 ? -10.789 10.555 -1.4 1 98.75 84 LEU A CA 1
ATOM 685 C C . LEU A 1 84 ? -11.859 9.469 -1.329 1 98.75 84 LEU A C 1
ATOM 687 O O . LEU A 1 84 ? -12.281 9.07 -0.238 1 98.75 84 LEU A O 1
ATOM 691 N N . HIS A 1 85 ? -12.242 8.914 -2.457 1 97.5 85 HIS A N 1
ATOM 692 C CA . HIS A 1 85 ? -13.305 7.91 -2.396 1 97.5 85 HIS A CA 1
ATOM 693 C C . HIS A 1 85 ? -13.148 6.875 -3.504 1 97.5 85 HIS A C 1
ATOM 695 O O . HIS A 1 85 ? -14.07 6.102 -3.773 1 97.5 85 HIS A O 1
ATOM 701 N N . ALA A 1 86 ? -12.062 6.969 -4.258 1 96.56 86 ALA A N 1
ATOM 702 C CA . ALA A 1 86 ? -11.781 6.008 -5.32 1 96.56 86 ALA A CA 1
ATOM 703 C C . ALA A 1 86 ? -10.359 5.473 -5.215 1 96.56 86 ALA A C 1
ATOM 705 O O . ALA A 1 86 ? -9.398 6.242 -5.199 1 96.56 86 ALA A O 1
ATOM 706 N N . PRO A 1 87 ? -10.203 4.129 -5.23 1 97.88 87 PRO A N 1
ATOM 707 C CA . PRO A 1 87 ? -8.859 3.561 -5.09 1 97.88 87 PRO A CA 1
ATOM 708 C C . PRO A 1 87 ? -7.938 3.928 -6.254 1 97.88 87 PRO A C 1
ATOM 710 O O . PRO A 1 87 ? -6.719 3.785 -6.152 1 97.88 87 PRO A O 1
ATOM 713 N N . SER A 1 88 ? -8.523 4.383 -7.316 1 97.44 88 SER A N 1
ATOM 714 C CA . SER A 1 88 ? -7.73 4.707 -8.5 1 97.44 88 SER A CA 1
ATOM 715 C C . SER A 1 88 ? -7.168 6.121 -8.414 1 97.44 88 SER A C 1
ATOM 717 O O . SER A 1 88 ? -6.453 6.562 -9.32 1 97.44 88 SER A O 1
ATOM 719 N N . MET A 1 89 ? -7.516 6.785 -7.367 1 97.56 89 MET A N 1
ATOM 720 C CA . MET A 1 89 ? -7.059 8.164 -7.219 1 97.56 89 MET A CA 1
ATOM 721 C C . MET A 1 89 ? -6.211 8.328 -5.961 1 97.56 89 MET A C 1
ATOM 723 O O . MET A 1 89 ? -6.527 7.754 -4.918 1 97.56 89 MET A O 1
ATOM 727 N N . GLY A 1 90 ? -5.129 9.117 -6.102 1 98.5 90 GLY A N 1
ATOM 728 C CA . GLY A 1 90 ? -4.289 9.484 -4.977 1 98.5 90 GLY A CA 1
ATOM 729 C C . GLY A 1 90 ? -4.148 10.984 -4.801 1 98.5 90 GLY A C 1
ATOM 730 O O . GLY A 1 90 ? -4.402 11.75 -5.734 1 98.5 90 GLY A O 1
ATOM 731 N N . LEU A 1 91 ? -3.871 11.367 -3.662 1 98.88 91 LEU A N 1
ATOM 732 C CA . LEU A 1 91 ? -3.584 12.766 -3.355 1 98.88 91 LEU A CA 1
ATOM 733 C C . LEU A 1 91 ? -2.107 12.961 -3.025 1 98.88 91 LEU A C 1
ATOM 735 O O . LEU A 1 91 ? -1.604 12.383 -2.059 1 98.88 91 LEU A O 1
ATOM 739 N N . PHE A 1 92 ? -1.45 13.727 -3.84 1 98.81 92 PHE A N 1
ATOM 740 C CA . PHE A 1 92 ? -0.085 14.133 -3.523 1 98.81 92 PHE A CA 1
ATOM 741 C C . PHE A 1 92 ? -0.075 15.211 -2.443 1 98.81 92 PHE A C 1
ATOM 743 O O . PHE A 1 92 ? -0.708 16.25 -2.594 1 98.81 92 PHE A O 1
ATOM 750 N N . VAL A 1 93 ? 0.629 14.984 -1.358 1 98.69 93 VAL A N 1
ATOM 751 C CA . VAL A 1 93 ? 0.777 15.922 -0.248 1 98.69 93 VAL A CA 1
ATOM 752 C C . VAL A 1 93 ? 2.221 16.422 -0.175 1 98.69 93 VAL A C 1
ATOM 754 O O . VAL A 1 93 ? 3.113 15.68 0.251 1 98.69 93 VAL A O 1
ATOM 757 N N . PRO A 1 94 ? 2.469 17.609 -0.524 1 98.19 94 PRO A N 1
ATOM 758 C CA . PRO A 1 94 ? 3.83 18.141 -0.434 1 98.19 94 PRO A CA 1
ATOM 759 C C . PRO A 1 94 ? 4.285 18.359 1.009 1 98.19 94 PRO A C 1
ATOM 761 O O . PRO A 1 94 ? 3.498 18.188 1.941 1 98.19 94 PRO A O 1
ATOM 764 N N . VAL A 1 95 ? 5.551 18.672 1.168 1 98.12 95 VAL A N 1
ATOM 765 C CA . VAL A 1 95 ? 6.102 18.984 2.484 1 98.12 95 VAL A CA 1
ATOM 766 C C . VAL A 1 95 ? 5.457 20.25 3.031 1 98.12 95 VAL A C 1
ATOM 768 O O . VAL A 1 95 ? 4.852 21.016 2.279 1 98.12 95 VAL A O 1
ATOM 771 N N . MET A 1 96 ? 5.523 20.438 4.289 1 98 96 MET A N 1
ATOM 772 C CA . MET A 1 96 ? 5.129 21.656 4.98 1 98 96 MET A CA 1
ATOM 773 C C . MET A 1 96 ? 3.641 21.922 4.797 1 98 96 MET A C 1
ATOM 775 O O . MET A 1 96 ? 3.242 23.062 4.535 1 98 96 MET A O 1
ATOM 779 N N . HIS A 1 97 ? 2.881 20.938 4.824 1 98.62 97 HIS A N 1
ATOM 780 C CA . HIS A 1 97 ? 1.426 21 4.918 1 98.62 97 HIS A CA 1
ATOM 781 C C . HIS A 1 97 ? 0.929 20.266 6.168 1 98.62 97 HIS A C 1
ATOM 783 O O . HIS A 1 97 ? 1.231 19.094 6.371 1 98.62 97 HIS A O 1
ATOM 789 N N . TRP A 1 98 ? 0.173 20.969 7.023 1 98.62 98 TRP A N 1
ATOM 790 C CA . TRP A 1 98 ? -0.517 20.344 8.148 1 98.62 98 TRP A CA 1
ATOM 791 C C . TRP A 1 98 ? -1.725 19.547 7.672 1 98.62 98 TRP A C 1
ATOM 793 O O . TRP A 1 98 ? -2.465 19.984 6.789 1 98.62 98 TRP A O 1
ATOM 803 N N . ARG A 1 99 ? -1.96 18.391 8.195 1 98.69 99 ARG A N 1
ATOM 804 C CA . ARG A 1 99 ? -3.068 17.594 7.676 1 98.69 99 ARG A CA 1
ATOM 805 C C . ARG A 1 99 ? -4.004 17.172 8.805 1 98.69 99 ARG A C 1
ATOM 807 O O . ARG A 1 99 ? -3.564 16.938 9.93 1 98.69 99 ARG A O 1
ATOM 814 N N . ARG A 1 100 ? -5.215 17.094 8.578 1 98.62 100 ARG A N 1
ATOM 815 C CA . ARG A 1 100 ? -6.285 16.469 9.359 1 98.62 100 ARG A CA 1
ATOM 816 C C . ARG A 1 100 ? -7.047 15.453 8.523 1 98.62 100 ARG A C 1
ATOM 818 O O . ARG A 1 100 ? -7.508 15.758 7.422 1 98.62 100 ARG A O 1
ATOM 825 N N . ILE A 1 101 ? -7.184 14.281 9.062 1 98.88 101 ILE A N 1
ATOM 826 C CA . ILE A 1 101 ? -7.691 13.172 8.258 1 98.88 101 ILE A CA 1
ATOM 827 C C . ILE A 1 101 ? -8.828 12.477 9 1 98.88 101 ILE A C 1
ATOM 829 O O . ILE A 1 101 ? -8.695 12.172 10.195 1 98.88 101 ILE A O 1
ATOM 833 N N . ARG A 1 102 ? -9.867 12.227 8.367 1 98.81 102 ARG A N 1
ATOM 834 C CA . ARG A 1 102 ? -10.992 11.469 8.906 1 98.81 102 ARG A CA 1
ATOM 835 C C . ARG A 1 102 ? -11.383 10.328 7.965 1 98.81 102 ARG A C 1
ATOM 837 O O . ARG A 1 102 ? -11.5 10.531 6.758 1 98.81 102 ARG A O 1
ATOM 844 N N . LEU A 1 103 ? -11.555 9.188 8.547 1 98.88 103 LEU A N 1
ATOM 845 C CA . LEU A 1 103 ? -11.906 8.008 7.754 1 98.88 103 LEU A CA 1
ATOM 846 C C . LEU A 1 103 ? -13.359 7.609 7.984 1 98.88 103 LEU A C 1
ATOM 848 O O . LEU A 1 103 ? -13.844 7.652 9.117 1 98.88 103 LEU A O 1
ATOM 852 N N . SER A 1 104 ? -13.984 7.176 6.945 1 98.75 104 SER A N 1
ATOM 853 C CA . SER A 1 104 ? -15.297 6.57 7.094 1 98.75 104 SER A CA 1
ATOM 854 C C . SER A 1 104 ? -15.203 5.188 7.73 1 98.75 104 SER A C 1
ATOM 856 O O . SER A 1 104 ? -14.109 4.633 7.855 1 98.75 104 SER A O 1
ATOM 858 N N . LYS A 1 105 ? -16.375 4.68 8.148 1 97.38 105 LYS A N 1
ATOM 859 C CA . LYS A 1 105 ? -16.406 3.348 8.742 1 97.38 105 LYS A CA 1
ATOM 860 C C . LYS A 1 105 ? -15.852 2.305 7.773 1 97.38 105 LYS A C 1
ATOM 862 O O . LYS A 1 105 ? -16.297 2.232 6.621 1 97.38 105 LYS A O 1
ATOM 867 N N . GLY A 1 106 ? -14.859 1.542 8.242 1 96.69 106 GLY A N 1
ATOM 868 C CA . GLY A 1 106 ? -14.328 0.449 7.449 1 96.69 106 GLY A CA 1
ATOM 869 C C . GLY A 1 106 ? -13.32 0.903 6.414 1 96.69 106 GLY A C 1
ATOM 870 O O . GLY A 1 106 ? -12.773 0.085 5.668 1 96.69 106 GLY A O 1
ATOM 871 N N . ALA A 1 107 ? -13.016 2.215 6.387 1 98.56 107 ALA A N 1
ATOM 872 C CA . ALA A 1 107 ? -12.086 2.746 5.391 1 98.56 107 ALA A CA 1
ATOM 873 C C . ALA A 1 107 ? -10.656 2.303 5.68 1 98.56 107 ALA A C 1
ATOM 875 O O . ALA A 1 107 ? -10.312 2.014 6.828 1 98.56 107 ALA A O 1
ATOM 876 N N . VAL A 1 108 ? -9.906 2.197 4.633 1 98.81 108 VAL A N 1
ATOM 877 C CA . VAL A 1 108 ? -8.461 1.963 4.703 1 98.81 108 VAL A CA 1
ATOM 878 C C . VAL A 1 108 ? -7.723 3.059 3.943 1 98.81 108 VAL A C 1
ATOM 880 O O . VAL A 1 108 ? -7.961 3.268 2.752 1 98.81 108 VAL A O 1
ATOM 883 N N . LEU A 1 109 ? -6.875 3.777 4.621 1 98.94 109 LEU A N 1
ATOM 884 C CA . LEU A 1 109 ? -6.012 4.781 4.008 1 98.94 109 LEU A CA 1
ATOM 885 C C . LEU A 1 109 ? -4.625 4.207 3.736 1 98.94 109 LEU A C 1
ATOM 887 O O . LEU A 1 109 ? -3.939 3.764 4.66 1 98.94 109 LEU A O 1
ATOM 891 N N . LEU A 1 110 ? -4.25 4.148 2.486 1 98.94 110 LEU A N 1
ATOM 892 C CA . LEU A 1 110 ? -2.922 3.738 2.043 1 98.94 110 LEU A CA 1
ATOM 893 C C . LEU A 1 110 ? -2.029 4.953 1.805 1 98.94 110 LEU A C 1
ATOM 895 O O . LEU A 1 110 ? -2.439 5.91 1.146 1 98.94 110 LEU A O 1
ATOM 899 N N . CYS A 1 111 ? -0.863 4.895 2.332 1 98.88 111 CYS A N 1
ATOM 900 C CA . CYS A 1 111 ? 0.073 6.008 2.211 1 98.88 111 CYS A CA 1
ATOM 901 C C . CYS A 1 111 ? 1.402 5.539 1.632 1 98.88 111 CYS A C 1
ATOM 903 O O . CYS A 1 111 ? 1.974 4.551 2.098 1 98.88 111 CYS A O 1
ATOM 905 N N . LEU A 1 112 ? 1.866 6.148 0.602 1 98.81 112 LEU A N 1
ATOM 906 C CA . LEU A 1 112 ? 3.203 6 0.037 1 98.81 112 LEU A CA 1
ATOM 907 C C . LEU A 1 112 ? 4.098 7.164 0.44 1 98.81 112 LEU A C 1
ATOM 909 O O . LEU A 1 112 ? 3.75 8.328 0.219 1 98.81 112 LEU A O 1
ATOM 913 N N . ALA A 1 113 ? 5.258 6.867 1.003 1 98.69 113 ALA A N 1
ATOM 914 C CA . ALA A 1 113 ? 6.105 7.926 1.543 1 98.69 113 ALA A CA 1
ATOM 915 C C . ALA A 1 113 ? 7.48 7.922 0.878 1 98.69 113 ALA A C 1
ATOM 917 O O . ALA A 1 113 ? 8.047 6.855 0.626 1 98.69 113 ALA A O 1
ATOM 918 N N . SER A 1 114 ? 8.07 9.086 0.726 1 98.5 114 SER A N 1
ATOM 919 C CA . SER A 1 114 ? 9.336 9.273 0.029 1 98.5 114 SER A CA 1
ATOM 920 C C . SER A 1 114 ? 10.523 9.055 0.965 1 98.5 114 SER A C 1
ATOM 922 O O . SER A 1 114 ? 11.672 8.984 0.52 1 98.5 114 SER A O 1
ATOM 924 N N . HIS A 1 115 ? 10.266 8.953 2.252 1 98.38 115 HIS A N 1
ATOM 925 C CA . HIS A 1 115 ? 11.344 8.859 3.232 1 98.38 115 HIS A CA 1
ATOM 926 C C . HIS A 1 115 ? 11.078 7.746 4.238 1 98.38 115 HIS A C 1
ATOM 928 O O . HIS A 1 115 ? 9.922 7.379 4.473 1 98.38 115 HIS A O 1
ATOM 934 N N . ASP A 1 116 ? 12.18 7.27 4.773 1 97.69 116 ASP A N 1
ATOM 935 C CA . ASP A 1 116 ? 12.055 6.453 5.977 1 97.69 116 ASP A CA 1
ATOM 936 C C . ASP A 1 116 ? 11.445 7.258 7.125 1 97.69 116 ASP A C 1
ATOM 938 O O . ASP A 1 116 ? 11.438 8.492 7.09 1 97.69 116 ASP A O 1
ATOM 942 N N . PHE A 1 117 ? 10.953 6.543 8.109 1 97.25 117 PHE A N 1
ATOM 943 C CA . PHE A 1 117 ? 10.461 7.238 9.289 1 97.25 117 PHE A CA 1
ATOM 944 C C . PHE A 1 117 ? 11.602 7.902 10.047 1 97.25 117 PHE A C 1
ATOM 946 O O . PHE A 1 117 ? 12.562 7.234 10.445 1 97.25 117 PHE A O 1
ATOM 953 N N . GLU A 1 118 ? 11.547 9.102 10.156 1 97.38 118 GLU A N 1
ATOM 954 C CA . GLU A 1 118 ? 12.438 9.906 11 1 97.38 118 GLU A CA 1
ATOM 955 C C . GLU A 1 118 ? 11.648 10.922 11.82 1 97.38 118 GLU A C 1
ATOM 957 O O . GLU A 1 118 ? 11.109 11.883 11.273 1 97.38 118 GLU A O 1
ATOM 962 N N . GLU A 1 119 ? 11.641 10.672 13.109 1 97.44 119 GLU A N 1
ATOM 963 C CA . GLU A 1 119 ? 10.852 11.539 13.977 1 97.44 119 GLU A CA 1
ATOM 964 C C . GLU A 1 119 ? 11.211 13.008 13.758 1 97.44 119 GLU A C 1
ATOM 966 O O . GLU A 1 119 ? 10.352 13.883 13.859 1 97.44 119 GLU A O 1
ATOM 971 N N . THR A 1 120 ? 12.453 13.312 13.43 1 98.12 120 THR A N 1
ATOM 972 C CA . THR A 1 120 ? 12.922 14.688 13.281 1 98.12 120 THR A CA 1
ATOM 973 C C . THR A 1 120 ? 12.289 15.344 12.055 1 98.12 120 THR A C 1
ATOM 975 O O . THR A 1 120 ? 12.352 16.562 11.898 1 98.12 120 THR A O 1
ATOM 978 N N . ASP A 1 121 ? 11.703 14.57 11.234 1 98.5 121 ASP A N 1
ATOM 979 C CA . ASP A 1 121 ? 11.039 15.086 10.039 1 98.5 121 ASP A CA 1
ATOM 980 C C . ASP A 1 121 ? 9.664 15.656 10.383 1 98.5 121 ASP A C 1
ATOM 982 O O . ASP A 1 121 ? 9.094 16.422 9.609 1 98.5 121 ASP A O 1
ATOM 986 N N . TYR A 1 122 ? 9.117 15.32 11.555 1 98.5 122 TYR A N 1
ATOM 987 C CA . TYR A 1 122 ? 7.75 15.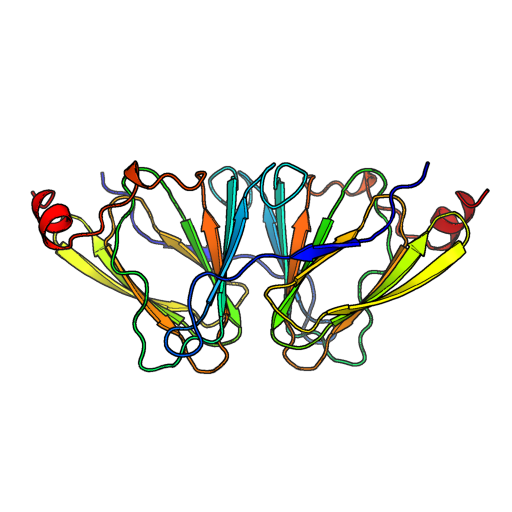648 11.93 1 98.5 122 TYR A CA 1
ATOM 988 C C . TYR A 1 122 ? 7.684 17 12.633 1 98.5 122 TYR A C 1
ATOM 990 O O . TYR A 1 122 ? 8.531 17.312 13.477 1 98.5 122 TYR A O 1
ATOM 998 N N . ILE A 1 123 ? 6.777 17.766 12.258 1 98.5 123 ILE A N 1
ATOM 999 C CA . ILE A 1 123 ? 6.297 18.891 13.047 1 98.5 123 ILE A CA 1
ATOM 1000 C C . ILE A 1 123 ? 4.98 18.516 13.727 1 98.5 123 ILE A C 1
ATOM 1002 O O . ILE A 1 123 ? 3.93 18.469 13.078 1 98.5 123 ILE A O 1
ATOM 1006 N N . ARG A 1 124 ? 4.941 18.297 15.055 1 97.94 124 ARG A N 1
ATOM 1007 C CA . ARG A 1 124 ? 3.799 17.688 15.734 1 97.94 124 ARG A CA 1
ATOM 1008 C C . ARG A 1 124 ? 3.014 18.75 16.516 1 97.94 124 ARG A C 1
ATOM 1010 O O . ARG A 1 124 ? 1.944 18.453 17.047 1 97.94 124 ARG A O 1
ATOM 1017 N N . SER A 1 125 ? 3.574 19.906 16.641 1 97.88 125 SER A N 1
ATOM 1018 C CA . SER A 1 125 ? 2.885 21.031 17.266 1 97.88 125 SER A CA 1
ATOM 1019 C C . SER A 1 125 ? 2.346 22 16.234 1 97.88 125 SER A C 1
ATOM 1021 O O . SER A 1 125 ? 3.107 22.547 15.422 1 97.88 125 SER A O 1
ATOM 1023 N N . TYR A 1 126 ? 1.027 22.172 16.391 1 97.75 126 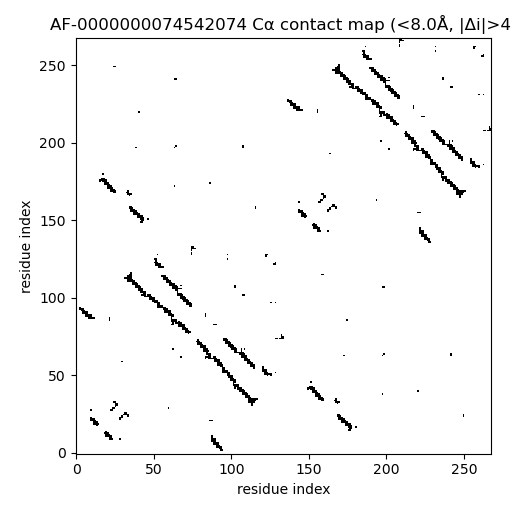TYR A N 1
ATOM 1024 C CA . TYR A 1 126 ? 0.461 23.141 15.461 1 97.75 126 TYR A CA 1
ATOM 1025 C C . TYR A 1 126 ? 1.112 24.516 15.641 1 97.75 126 TYR A C 1
ATOM 1027 O O . TYR A 1 126 ? 1.321 25.234 14.664 1 97.75 126 TYR A O 1
ATOM 1035 N N . ASN A 1 127 ? 1.459 24.859 16.812 1 97.38 127 ASN A N 1
ATOM 1036 C CA . ASN A 1 127 ? 2.143 26.109 17.078 1 97.38 127 ASN A CA 1
ATOM 1037 C C . ASN A 1 127 ? 3.494 26.172 16.359 1 97.38 127 ASN A C 1
ATOM 1039 O O . ASN A 1 127 ? 3.857 27.203 15.797 1 97.38 127 ASN A O 1
ATOM 1043 N N . ASP A 1 128 ? 4.254 25.078 16.438 1 97.56 128 ASP A N 1
ATOM 1044 C CA . ASP A 1 128 ? 5.531 25.031 15.734 1 97.56 128 ASP A CA 1
ATOM 1045 C C . ASP A 1 128 ? 5.336 25.156 14.227 1 97.56 128 ASP A C 1
ATOM 1047 O O . ASP A 1 128 ? 6.094 25.844 13.547 1 97.56 128 ASP A O 1
ATOM 1051 N N . PHE A 1 129 ? 4.305 24.562 13.766 1 98.06 129 PHE A N 1
ATOM 1052 C CA . PHE A 1 129 ? 3.977 24.641 12.352 1 98.06 129 PHE A CA 1
ATOM 1053 C C . PHE A 1 129 ? 3.607 26.078 11.961 1 98.06 129 PHE A C 1
ATOM 1055 O O . PHE A 1 129 ? 4.102 26.594 10.961 1 98.06 129 PHE A O 1
ATOM 1062 N N . ALA A 1 130 ? 2.752 26.703 12.758 1 95.56 130 ALA A N 1
ATOM 1063 C CA . ALA A 1 130 ? 2.266 28.062 12.5 1 95.56 130 ALA A CA 1
ATOM 1064 C C . ALA A 1 130 ? 3.408 29.062 12.539 1 95.56 130 ALA A C 1
ATOM 1066 O O . ALA A 1 130 ? 3.326 30.125 11.922 1 95.56 130 ALA A O 1
ATOM 1067 N N . ALA A 1 131 ? 4.504 28.672 13.164 1 95.19 131 ALA A N 1
ATOM 1068 C CA . ALA A 1 131 ? 5.648 29.578 13.289 1 95.19 131 ALA A CA 1
ATOM 1069 C C . ALA A 1 131 ? 6.41 29.688 11.977 1 95.19 131 ALA A C 1
ATOM 1071 O O . ALA A 1 131 ? 7.203 30.609 11.781 1 95.19 131 ALA A O 1
ATOM 1072 N N . TYR A 1 132 ? 6.18 28.719 11.172 1 91.06 132 TYR A N 1
ATOM 1073 C CA . TYR A 1 132 ? 6.797 28.781 9.852 1 91.06 132 TYR A CA 1
ATOM 1074 C C . TYR A 1 132 ? 6.062 29.766 8.945 1 91.06 132 TYR A C 1
ATOM 1076 O O . TYR A 1 132 ? 6.582 30.172 7.906 1 91.06 132 TYR A O 1
ATOM 1084 N N . LYS A 1 133 ? 4.797 30 9.367 1 82.25 133 LYS A N 1
ATOM 1085 C CA . LYS A 1 133 ? 3.965 30.891 8.555 1 82.25 133 LYS A CA 1
ATOM 1086 C C . LYS A 1 133 ? 4.598 32.281 8.422 1 82.25 133 LYS A C 1
ATOM 1088 O O . LYS A 1 133 ? 5.09 32.812 9.406 1 82.25 133 LYS A O 1
ATOM 1093 N N . LYS A 1 134 ? 4.945 32.625 7.129 1 65.5 134 LYS A N 1
ATOM 1094 C CA . LYS A 1 134 ? 5.457 33.969 6.848 1 65.5 134 LYS A CA 1
ATOM 1095 C C . LYS A 1 134 ? 4.344 34.875 6.363 1 65.5 134 LYS A C 1
ATOM 1097 O O . LYS A 1 134 ? 3.383 34.438 5.734 1 65.5 134 LYS A O 1
ATOM 1102 N N . MET B 1 1 ? 18.5 -23.875 -1.548 1 71.56 1 MET B N 1
ATOM 1103 C CA . MET B 1 1 ? 17.203 -24.234 -1.001 1 71.56 1 MET B CA 1
ATOM 1104 C C . MET B 1 1 ? 16.141 -23.203 -1.381 1 71.56 1 MET B C 1
ATOM 1106 O O . MET B 1 1 ? 16.438 -22 -1.429 1 71.56 1 MET B O 1
ATOM 1110 N N . LEU B 1 2 ? 14.93 -23.703 -1.807 1 86.94 2 LEU B N 1
ATOM 1111 C CA . LEU B 1 2 ? 13.867 -22.812 -2.234 1 86.94 2 LEU B CA 1
ATOM 1112 C C . LEU B 1 2 ? 13.289 -22.047 -1.044 1 86.94 2 LEU B C 1
ATOM 1114 O O . LEU B 1 2 ? 12.961 -22.656 -0.018 1 86.94 2 LEU B O 1
ATOM 1118 N N . GLU B 1 3 ? 13.344 -20.734 -1.115 1 93.25 3 GLU B N 1
ATOM 1119 C CA . GLU B 1 3 ? 12.727 -19.938 -0.057 1 93.25 3 GLU B CA 1
ATOM 1120 C C . GLU B 1 3 ? 11.258 -20.312 0.129 1 93.25 3 GLU B C 1
ATOM 1122 O O . GLU B 1 3 ? 10.57 -20.656 -0.836 1 93.25 3 GLU B O 1
ATOM 1127 N N . LYS B 1 4 ? 10.766 -20.312 1.354 1 96.94 4 LYS B N 1
ATOM 1128 C CA . LYS B 1 4 ? 9.383 -20.688 1.641 1 96.94 4 LYS B CA 1
ATOM 1129 C C . LYS B 1 4 ? 8.539 -19.453 1.936 1 96.94 4 LYS B C 1
ATOM 1131 O O . LYS B 1 4 ? 9.008 -18.516 2.578 1 96.94 4 LYS B O 1
ATOM 1136 N N . PRO B 1 5 ? 7.281 -19.531 1.476 1 98.5 5 PRO B N 1
ATOM 1137 C CA . PRO B 1 5 ? 6.375 -18.484 1.916 1 98.5 5 PRO B CA 1
ATOM 1138 C C . PRO B 1 5 ? 6.23 -18.422 3.436 1 98.5 5 PRO B C 1
ATOM 1140 O O . PRO B 1 5 ? 6.262 -19.453 4.105 1 98.5 5 PRO B O 1
ATOM 1143 N N . HIS B 1 6 ? 6.129 -17.234 3.973 1 98.12 6 HIS B N 1
ATOM 1144 C CA . HIS B 1 6 ? 5.941 -17.109 5.414 1 98.12 6 HIS B CA 1
ATOM 1145 C C . HIS B 1 6 ? 5.199 -15.82 5.762 1 98.12 6 HIS B C 1
ATOM 1147 O O . HIS B 1 6 ? 5.156 -14.883 4.961 1 98.12 6 HIS B O 1
ATOM 1153 N N . TRP B 1 7 ? 4.641 -15.828 6.977 1 98.12 7 TRP B N 1
ATOM 1154 C CA . TRP B 1 7 ? 3.883 -14.68 7.461 1 98.12 7 TRP B CA 1
ATOM 1155 C C . TRP B 1 7 ? 4.816 -13.57 7.934 1 98.12 7 TRP B C 1
ATOM 1157 O O . TRP B 1 7 ? 5.863 -13.844 8.523 1 98.12 7 TRP B O 1
ATOM 1167 N N . ILE B 1 8 ? 4.461 -12.375 7.609 1 97.44 8 ILE B N 1
ATOM 1168 C CA . ILE B 1 8 ? 5.094 -11.18 8.148 1 97.44 8 ILE B CA 1
ATOM 1169 C C . ILE B 1 8 ? 4.086 -10.398 8.992 1 97.44 8 ILE B C 1
ATOM 1171 O O . ILE B 1 8 ? 2.973 -10.117 8.531 1 97.44 8 ILE B O 1
ATOM 1175 N N . HIS B 1 9 ? 4.473 -10.062 10.172 1 96.44 9 HIS B N 1
ATOM 1176 C CA . HIS B 1 9 ? 3.609 -9.297 11.055 1 96.44 9 HIS B CA 1
ATOM 1177 C C . HIS B 1 9 ? 3.975 -7.812 11.039 1 96.44 9 HIS B C 1
ATOM 1179 O O . HIS B 1 9 ? 5.121 -7.449 11.312 1 96.44 9 HIS B O 1
ATOM 1185 N N . PHE B 1 10 ? 3.004 -7.031 10.641 1 96.25 10 PHE B N 1
ATOM 1186 C CA . PHE B 1 10 ? 3.18 -5.582 10.695 1 96.25 10 PHE B CA 1
ATOM 1187 C C . PHE B 1 10 ? 2.539 -5.008 11.953 1 96.25 10 PHE B C 1
ATOM 1189 O O . PHE B 1 10 ? 1.353 -4.672 11.953 1 96.25 10 PHE B O 1
ATOM 1196 N N . THR B 1 11 ? 3.143 -5.074 13.008 1 84.31 11 THR B N 1
ATOM 1197 C CA . THR B 1 11 ? 2.562 -4.625 14.266 1 84.31 11 THR B CA 1
ATOM 1198 C C . THR B 1 11 ? 1.891 -3.266 14.102 1 84.31 11 THR B C 1
ATOM 1200 O O . THR B 1 11 ? 2.51 -2.316 13.617 1 84.31 11 THR B O 1
ATOM 1203 N N . GLY B 1 12 ? 0.708 -3.217 14.398 1 84.44 12 GLY B N 1
ATOM 1204 C CA . GLY B 1 12 ? -0.063 -1.985 14.336 1 84.44 12 GLY B CA 1
ATOM 1205 C C . GLY B 1 12 ? 0.272 -1.009 15.445 1 84.44 12 GLY B C 1
ATOM 1206 O O . GLY B 1 12 ? 0.503 -1.414 16.578 1 84.44 12 GLY B O 1
ATOM 1207 N N . ILE B 1 13 ? 0.418 0.2 15.109 1 91.25 13 ILE B N 1
ATOM 1208 C CA . ILE B 1 13 ? 0.502 1.282 16.094 1 91.25 13 ILE B CA 1
ATOM 1209 C C . ILE B 1 13 ? -0.895 1.824 16.375 1 91.25 13 ILE B C 1
ATOM 1211 O O . ILE B 1 13 ? -1.629 2.193 15.461 1 91.25 13 ILE B O 1
ATOM 1215 N N . GLY B 1 14 ? -1.259 1.841 17.609 1 96.25 14 GLY B N 1
ATOM 1216 C CA . GLY B 1 14 ? -2.588 2.295 17.984 1 96.25 14 GLY B CA 1
ATOM 1217 C C . GLY B 1 14 ? -3.342 1.293 18.844 1 96.25 14 GLY B C 1
ATOM 1218 O O . GLY B 1 14 ? -2.738 0.399 19.438 1 96.25 14 GLY B O 1
ATOM 1219 N N . ASP B 1 15 ? -4.605 1.541 19 1 96.44 15 ASP B N 1
ATOM 1220 C CA . ASP B 1 15 ? -5.492 0.646 19.734 1 96.44 15 ASP B CA 1
ATOM 1221 C C . ASP B 1 15 ? -6.922 0.735 19.203 1 96.44 15 ASP B C 1
ATOM 1223 O O . ASP B 1 15 ? -7.18 1.409 18.203 1 96.44 15 ASP B O 1
ATOM 1227 N N . GLU B 1 16 ? -7.762 -0.036 19.844 1 94.81 16 GLU B N 1
ATOM 1228 C CA . GLU B 1 16 ? -9.133 -0.169 19.359 1 94.81 16 GLU B CA 1
ATOM 1229 C C . GLU B 1 16 ? -9.852 1.174 19.375 1 94.81 16 GLU B C 1
ATOM 1231 O O . GLU B 1 16 ? -10.781 1.395 18.594 1 94.81 16 GLU B O 1
ATOM 1236 N N . GLU B 1 17 ? -9.414 2.047 20.25 1 96.81 17 GLU B N 1
ATOM 1237 C CA . GLU B 1 17 ? -10.102 3.324 20.406 1 96.81 17 GLU B CA 1
ATOM 1238 C C . GLU B 1 17 ? -9.773 4.273 19.266 1 96.81 17 GLU B C 1
ATOM 1240 O O . GLU B 1 17 ? -10.633 5.016 18.797 1 96.81 17 GLU B O 1
ATOM 1245 N N . VAL B 1 18 ? -8.57 4.199 18.766 1 97.25 18 VAL B N 1
ATOM 1246 C CA . VAL B 1 18 ? -8.156 5.195 17.781 1 97.25 18 VAL B CA 1
ATOM 1247 C C . VAL B 1 18 ? -7.926 4.527 16.422 1 97.25 18 VAL B C 1
ATOM 1249 O O . VAL B 1 18 ? -7.883 5.199 15.398 1 97.25 18 VAL B O 1
ATOM 1252 N N . GLY B 1 19 ? -7.824 3.234 16.391 1 97.62 19 GLY B N 1
ATOM 1253 C CA . GLY B 1 19 ? -7.469 2.504 15.18 1 97.62 19 GLY B CA 1
ATOM 1254 C C . GLY B 1 19 ? -5.988 2.186 15.086 1 97.62 19 GLY B C 1
ATOM 1255 O O . GLY B 1 19 ? -5.273 2.248 16.094 1 97.62 19 GLY B O 1
ATOM 1256 N N . TYR B 1 20 ? -5.613 1.687 13.945 1 98.19 20 TYR B N 1
ATOM 1257 C CA . TYR B 1 20 ? -4.27 1.136 13.836 1 98.19 20 TYR B CA 1
ATOM 1258 C C . TYR B 1 20 ? -3.555 1.675 12.602 1 98.19 20 TYR B C 1
ATOM 1260 O O . TYR B 1 20 ? -4.195 2.029 11.609 1 98.19 20 TYR B O 1
ATOM 1268 N N . ILE B 1 21 ? -2.256 1.769 12.688 1 98.12 21 ILE B N 1
ATOM 1269 C CA . ILE B 1 21 ? -1.35 2.021 11.57 1 98.12 21 ILE B CA 1
ATOM 1270 C C . ILE B 1 21 ? -0.352 0.873 11.445 1 98.12 21 ILE B C 1
ATOM 1272 O O . ILE B 1 21 ? 0.322 0.519 12.414 1 98.12 21 ILE B O 1
ATOM 1276 N N . SER B 1 22 ? -0.325 0.232 10.336 1 98.31 22 SER B N 1
ATOM 1277 C CA . SER B 1 22 ? 0.735 -0.716 10.016 1 98.31 22 SER B CA 1
ATOM 1278 C C . SER B 1 22 ? 1.743 -0.108 9.047 1 98.31 22 SER B C 1
ATOM 1280 O O . SER B 1 22 ? 1.369 0.647 8.148 1 98.31 22 SER B O 1
ATOM 1282 N N . VAL B 1 23 ? 3.01 -0.415 9.242 1 97.88 23 VAL B N 1
ATOM 1283 C CA . VAL B 1 23 ? 4.074 0.229 8.484 1 97.88 23 VAL B CA 1
ATOM 1284 C C . VAL B 1 23 ? 4.949 -0.832 7.816 1 97.88 23 VAL B C 1
ATOM 1286 O O . VAL B 1 23 ? 5.301 -1.836 8.445 1 97.88 23 VAL B O 1
ATOM 1289 N N . ALA B 1 24 ? 5.199 -0.639 6.543 1 98.06 24 ALA B N 1
ATOM 1290 C CA . ALA B 1 24 ? 6.199 -1.392 5.789 1 98.06 24 ALA B CA 1
ATOM 1291 C C . ALA B 1 24 ? 7.289 -0.469 5.25 1 98.06 24 ALA B C 1
ATOM 1293 O O . ALA B 1 24 ? 7.062 0.276 4.293 1 98.06 24 ALA B O 1
ATOM 1294 N N . GLN B 1 25 ? 8.461 -0.551 5.91 1 97 25 GLN B N 1
ATOM 1295 C CA . GLN B 1 25 ? 9.609 0.231 5.473 1 97 25 GLN B CA 1
ATOM 1296 C C . GLN B 1 25 ? 10.648 -0.655 4.793 1 97 25 GLN B C 1
ATOM 1298 O O . GLN B 1 25 ? 10.969 -1.739 5.285 1 97 25 GLN B O 1
ATOM 1303 N N . SER B 1 26 ? 11.188 -0.166 3.686 1 96.19 26 SER B N 1
ATOM 1304 C CA . SER B 1 26 ? 12.172 -0.906 2.906 1 96.19 26 SER B CA 1
ATOM 1305 C C . SER B 1 26 ? 13.336 -1.371 3.781 1 96.19 26 SER B C 1
ATOM 1307 O O . SER B 1 26 ? 13.875 -0.593 4.57 1 96.19 26 SER B O 1
ATOM 1309 N N . ASN B 1 27 ? 13.633 -2.715 3.643 1 94.88 27 ASN B N 1
ATOM 1310 C CA . ASN B 1 27 ? 14.781 -3.357 4.285 1 94.88 27 ASN B CA 1
ATOM 1311 C C . ASN B 1 27 ? 14.664 -3.311 5.809 1 94.88 27 ASN B C 1
ATOM 1313 O O . ASN B 1 27 ? 15.672 -3.324 6.512 1 94.88 27 ASN B O 1
ATOM 1317 N N . ARG B 1 28 ? 13.547 -3.127 6.363 1 94.06 28 ARG B N 1
ATOM 1318 C CA . ARG B 1 28 ? 13.258 -3.15 7.793 1 94.06 28 ARG B CA 1
ATOM 1319 C C . ARG B 1 28 ? 12.07 -4.062 8.094 1 94.06 28 ARG B C 1
ATOM 1321 O O . ARG B 1 28 ? 12.258 -5.227 8.461 1 94.06 28 ARG B O 1
ATOM 1328 N N . HIS B 1 29 ? 10.852 -3.664 7.809 1 93.06 29 HIS B N 1
ATOM 1329 C CA . HIS B 1 29 ? 9.664 -4.488 7.996 1 93.06 29 HIS B CA 1
ATOM 1330 C C . HIS B 1 29 ? 9.492 -5.484 6.852 1 93.06 29 HIS B C 1
ATOM 1332 O O . HIS B 1 29 ? 8.812 -6.5 7 1 93.06 29 HIS B O 1
ATOM 1338 N N . VAL B 1 30 ? 10.031 -5.098 5.73 1 95.19 30 VAL B N 1
ATOM 1339 C CA . VAL B 1 30 ? 10.047 -5.941 4.539 1 95.19 30 VAL B CA 1
ATOM 1340 C C . VAL B 1 30 ? 11.492 -6.262 4.152 1 95.19 30 VAL B C 1
ATOM 1342 O O . VAL B 1 30 ? 12.383 -5.418 4.293 1 95.19 30 VAL B O 1
ATOM 1345 N N . PRO B 1 31 ? 11.766 -7.488 3.686 1 96.38 31 PRO B N 1
ATOM 1346 C CA . PRO B 1 31 ? 13.141 -7.93 3.449 1 96.38 31 PRO B CA 1
ATOM 1347 C C . PRO B 1 31 ? 13.68 -7.488 2.088 1 96.38 31 PRO B C 1
ATOM 1349 O O . PRO B 1 31 ? 14.469 -8.203 1.473 1 96.38 31 PRO B O 1
ATOM 1352 N N . PHE B 1 32 ? 13.195 -6.379 1.476 1 97.75 32 PHE B N 1
ATOM 1353 C CA . PHE B 1 32 ? 13.656 -5.848 0.2 1 97.75 32 PHE B CA 1
ATOM 1354 C C . PHE B 1 32 ? 13.289 -4.371 0.065 1 97.75 32 PHE B C 1
ATOM 1356 O O . PHE B 1 32 ? 12.539 -3.836 0.884 1 97.75 32 PHE B O 1
ATOM 1363 N N . GLU B 1 33 ? 13.906 -3.713 -0.904 1 97.81 33 GLU B N 1
ATOM 1364 C CA . GLU B 1 33 ? 13.492 -2.367 -1.287 1 97.81 33 GLU B CA 1
ATOM 1365 C C . GLU B 1 33 ? 12.141 -2.391 -2.004 1 97.81 33 GLU B C 1
ATOM 1367 O O . GLU B 1 33 ? 11.969 -3.111 -2.988 1 97.81 33 GLU B O 1
ATOM 1372 N N . ILE B 1 34 ? 11.219 -1.592 -1.51 1 98.38 34 ILE B N 1
ATOM 1373 C CA . ILE B 1 34 ? 9.922 -1.509 -2.174 1 98.38 34 ILE B CA 1
ATOM 1374 C C . ILE B 1 34 ? 10.047 -0.682 -3.451 1 98.38 34 ILE B C 1
ATOM 1376 O O . ILE B 1 34 ? 10.211 0.539 -3.395 1 98.38 34 ILE B O 1
ATOM 1380 N N . LYS B 1 35 ? 9.914 -1.34 -4.559 1 98 35 LYS B N 1
ATOM 1381 C CA . LYS B 1 35 ? 10.086 -0.654 -5.836 1 98 35 LYS B CA 1
ATOM 1382 C C . LYS B 1 35 ? 8.742 -0.354 -6.492 1 98 35 LYS B C 1
ATOM 1384 O O . LYS B 1 35 ? 8.617 0.603 -7.258 1 98 35 LYS B O 1
ATOM 1389 N N . ARG B 1 36 ? 7.84 -1.155 -6.156 1 98.25 36 ARG B N 1
ATOM 1390 C CA . ARG B 1 36 ? 6.516 -1.054 -6.762 1 98.25 36 ARG B CA 1
ATOM 1391 C C . ARG B 1 36 ? 5.43 -1.47 -5.777 1 98.25 36 ARG B C 1
ATOM 1393 O O . ARG B 1 36 ? 5.598 -2.439 -5.035 1 98.25 36 ARG B O 1
ATOM 1400 N N . VAL B 1 37 ? 4.363 -0.695 -5.715 1 98.75 37 VAL B N 1
ATOM 1401 C CA . VAL B 1 37 ? 3.176 -0.985 -4.918 1 98.75 37 VAL B CA 1
ATOM 1402 C C . VAL B 1 37 ? 1.955 -1.088 -5.828 1 98.75 37 VAL B C 1
ATOM 1404 O O . VAL B 1 37 ? 1.755 -0.243 -6.707 1 98.75 37 VAL B O 1
ATOM 1407 N N . TYR B 1 38 ? 1.153 -2.084 -5.652 1 98.69 38 TYR B N 1
ATOM 1408 C CA . TYR B 1 38 ? -0.107 -2.123 -6.387 1 98.69 38 TYR B CA 1
ATOM 1409 C C . TYR B 1 38 ? -1.218 -2.719 -5.527 1 98.69 38 TYR B C 1
ATOM 1411 O O . TYR B 1 38 ? -0.948 -3.377 -4.52 1 98.69 38 TYR B O 1
ATOM 1419 N N . TRP B 1 39 ? -2.383 -2.434 -5.867 1 98.81 39 TRP B N 1
ATOM 1420 C CA . TRP B 1 39 ? -3.525 -2.934 -5.109 1 98.81 39 TRP B CA 1
ATOM 1421 C C . TRP B 1 39 ? -4.664 -3.338 -6.043 1 98.81 39 TRP B C 1
ATOM 1423 O O . TRP B 1 39 ? -4.871 -2.711 -7.086 1 98.81 39 TRP B O 1
ATOM 1433 N N . VAL B 1 40 ? -5.32 -4.445 -5.727 1 98.69 40 VAL B N 1
ATOM 1434 C CA . VAL B 1 40 ? -6.406 -5.078 -6.473 1 98.69 40 VAL B CA 1
ATOM 1435 C C . VAL B 1 40 ? -7.734 -4.812 -5.77 1 98.69 40 VAL B C 1
ATOM 1437 O O . VAL B 1 40 ? -7.852 -5 -4.555 1 98.69 40 VAL B O 1
ATOM 1440 N N . TYR B 1 41 ? -8.719 -4.391 -6.504 1 98.38 41 TYR B N 1
ATOM 1441 C CA . TYR B 1 41 ? -9.969 -3.973 -5.875 1 98.38 41 TYR B CA 1
ATOM 1442 C C . TYR B 1 41 ? -11.148 -4.156 -6.824 1 98.38 41 TYR B C 1
ATOM 1444 O O . TYR B 1 41 ? -10.961 -4.258 -8.039 1 98.38 41 TYR B O 1
ATOM 1452 N N . HIS B 1 42 ? -12.32 -4.27 -6.266 1 97.75 42 HIS B N 1
ATOM 1453 C CA . HIS B 1 42 ? -13.578 -4.453 -6.98 1 97.75 42 HIS B CA 1
ATOM 1454 C C . HIS B 1 42 ? -13.555 -5.734 -7.809 1 97.75 42 HIS B C 1
ATOM 1456 O O . HIS B 1 42 ? -14.109 -5.777 -8.914 1 97.75 42 HIS B O 1
ATOM 1462 N N . THR B 1 43 ? -12.836 -6.699 -7.363 1 98.38 43 THR B N 1
ATOM 1463 C CA . THR B 1 43 ? -12.828 -8.008 -8.008 1 98.38 43 THR B CA 1
ATOM 1464 C C . THR B 1 43 ? -14.008 -8.852 -7.539 1 98.38 43 THR B C 1
ATOM 1466 O O . THR B 1 43 ? -14.156 -9.109 -6.344 1 98.38 43 THR B O 1
ATOM 1469 N N . PRO B 1 44 ? -14.75 -9.312 -8.469 1 98.44 44 PRO B N 1
ATOM 1470 C CA . PRO B 1 44 ? -15.836 -10.195 -8.047 1 98.44 44 PRO B CA 1
ATOM 1471 C C . PRO B 1 44 ? -15.328 -11.484 -7.402 1 98.44 44 PRO B C 1
ATOM 1473 O O . PRO B 1 44 ? -14.266 -11.992 -7.773 1 98.44 44 PRO B O 1
ATOM 1476 N N . GLU B 1 45 ? -16.188 -12.062 -6.551 1 98.12 45 GLU B N 1
ATOM 1477 C CA . GLU B 1 45 ? -15.781 -13.219 -5.758 1 98.12 45 GLU B CA 1
ATOM 1478 C C . GLU B 1 45 ? -15.547 -14.438 -6.641 1 98.12 45 GLU B C 1
ATOM 1480 O O . GLU B 1 45 ? -14.797 -15.344 -6.273 1 98.12 45 GLU B O 1
ATOM 1485 N N . TYR B 1 46 ? -16.172 -14.492 -7.801 1 97.62 46 TYR B N 1
ATOM 1486 C CA . TYR B 1 46 ? -16.078 -15.672 -8.648 1 97.62 46 TYR B CA 1
ATOM 1487 C C . TYR B 1 46 ? -14.867 -15.594 -9.562 1 97.62 46 TYR B C 1
ATOM 1489 O O . TYR B 1 46 ? -14.57 -16.531 -10.297 1 97.62 46 TYR B O 1
ATOM 1497 N N . ILE B 1 47 ? -14.203 -14.477 -9.539 1 98.44 47 IL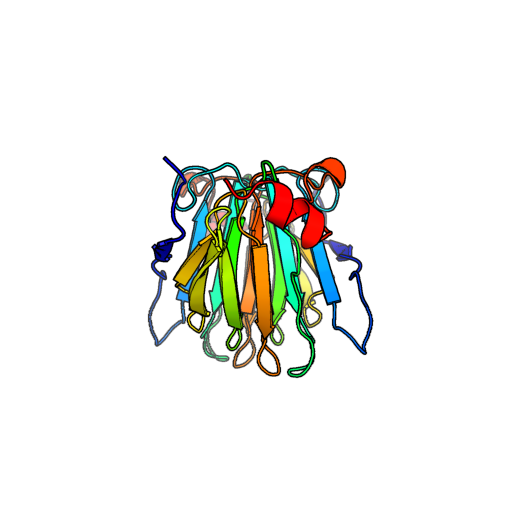E B N 1
ATOM 1498 C CA . ILE B 1 47 ? -13.031 -14.266 -10.383 1 98.44 47 ILE B CA 1
ATOM 1499 C C . ILE B 1 47 ? -11.773 -14.719 -9.648 1 98.44 47 ILE B C 1
ATOM 1501 O O . ILE B 1 47 ? -11.578 -14.383 -8.477 1 98.44 47 ILE B O 1
ATOM 1505 N N . GLU B 1 48 ? -11.016 -15.508 -10.305 1 98.19 48 GLU B N 1
ATOM 1506 C CA . GLU B 1 48 ? -9.688 -15.867 -9.82 1 98.19 48 GLU B CA 1
ATOM 1507 C C . GLU B 1 48 ? -8.617 -14.984 -10.453 1 98.19 48 GLU B C 1
ATOM 1509 O O . GLU B 1 48 ? -8.594 -14.789 -11.672 1 98.19 48 GLU B O 1
ATOM 1514 N N . ARG B 1 49 ? -7.742 -14.438 -9.656 1 97.94 49 ARG B N 1
ATOM 1515 C CA . ARG B 1 49 ? -6.629 -13.625 -10.133 1 97.94 49 ARG B CA 1
ATOM 1516 C C . ARG B 1 49 ? -5.301 -14.359 -9.961 1 97.94 49 ARG B C 1
ATOM 1518 O O . ARG B 1 49 ? -5.27 -15.477 -9.445 1 97.94 49 ARG B O 1
ATOM 1525 N N . GLY B 1 50 ? -4.227 -13.562 -10.297 1 97.12 50 GLY B N 1
ATOM 1526 C CA . GLY B 1 50 ? -2.932 -14.227 -10.266 1 97.12 50 GLY B CA 1
ATOM 1527 C C . GLY B 1 50 ? -2.643 -15.039 -11.516 1 97.12 50 GLY B C 1
ATOM 1528 O O . GLY B 1 50 ? -2.645 -14.5 -12.625 1 97.12 50 GLY B O 1
ATOM 1529 N N . ASN B 1 51 ? -2.385 -16.281 -11.336 1 97.88 51 ASN B N 1
ATOM 1530 C CA . ASN B 1 51 ? -2.121 -17.219 -12.43 1 97.88 51 ASN B CA 1
ATOM 1531 C C . ASN B 1 51 ? -0.827 -16.859 -13.164 1 97.88 51 ASN B C 1
ATOM 1533 O O . ASN B 1 51 ? -0.822 -16.719 -14.383 1 97.88 51 ASN B O 1
ATOM 1537 N N . HIS B 1 52 ? 0.161 -16.688 -12.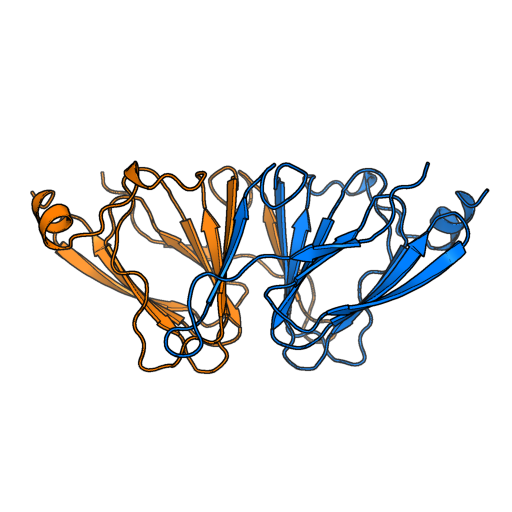445 1 98.75 52 HIS B N 1
ATOM 1538 C CA . HIS B 1 52 ? 1.523 -16.484 -12.93 1 98.75 52 HIS B CA 1
ATOM 1539 C C . HIS B 1 52 ? 2.537 -16.672 -11.805 1 98.75 52 HIS B C 1
ATOM 1541 O O . HIS B 1 52 ? 2.158 -16.828 -10.641 1 98.75 52 HIS B O 1
ATOM 1547 N N . ALA B 1 53 ? 3.811 -16.719 -12.125 1 98.5 53 ALA B N 1
ATOM 1548 C CA . ALA B 1 53 ? 4.949 -16.719 -11.211 1 98.5 53 ALA B CA 1
ATOM 1549 C C . ALA B 1 53 ? 5.984 -15.672 -11.625 1 98.5 53 ALA B C 1
ATOM 1551 O O . ALA B 1 53 ? 5.961 -15.188 -12.758 1 98.5 53 ALA B O 1
ATOM 1552 N N . HIS B 1 54 ? 6.762 -15.312 -10.711 1 98.62 54 HIS B N 1
ATOM 1553 C CA . HIS B 1 54 ? 7.848 -14.383 -11.008 1 98.62 54 HIS B CA 1
ATOM 1554 C C . HIS B 1 54 ? 9.203 -15.07 -10.914 1 98.62 54 HIS B C 1
ATOM 1556 O O . HIS B 1 54 ? 9.43 -15.898 -10.031 1 98.62 54 HIS B O 1
ATOM 1562 N N . LYS B 1 55 ? 10.086 -14.68 -11.797 1 98.12 55 LYS B N 1
ATOM 1563 C CA . LYS B 1 55 ? 11.43 -15.25 -11.828 1 98.12 55 LYS B CA 1
ATOM 1564 C C . LYS B 1 55 ? 12.344 -14.562 -10.812 1 98.12 55 LYS B C 1
ATOM 1566 O O . LYS B 1 55 ? 13.234 -15.195 -10.242 1 98.12 55 LYS B O 1
ATOM 1571 N N . ALA B 1 56 ? 12.078 -13.234 -10.539 1 98.38 56 ALA B N 1
ATOM 1572 C CA . ALA B 1 56 ? 13.016 -12.477 -9.719 1 98.38 56 ALA B CA 1
ATOM 1573 C C . ALA B 1 56 ? 12.281 -11.656 -8.656 1 98.38 56 ALA B C 1
ATOM 1575 O O . ALA B 1 56 ? 12.82 -11.398 -7.582 1 98.38 56 ALA B O 1
ATOM 1576 N N . CYS B 1 57 ? 11.07 -11.32 -8.93 1 98.5 57 CYS B N 1
ATOM 1577 C CA . CYS B 1 57 ? 10.328 -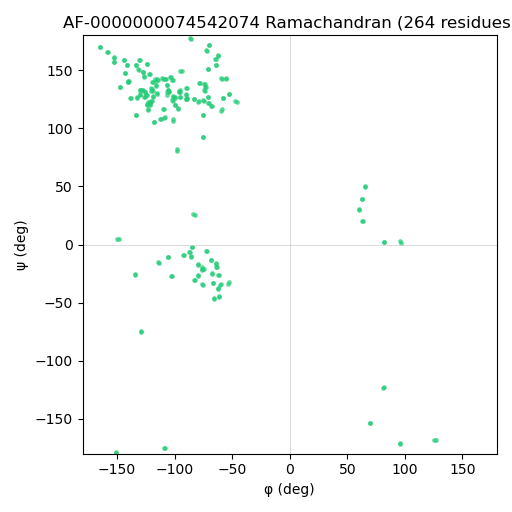10.406 -8.07 1 98.5 57 CYS B CA 1
ATOM 1578 C C . CYS B 1 57 ? 9.797 -11.117 -6.836 1 98.5 57 CYS B C 1
ATOM 1580 O O . CYS B 1 57 ? 9.102 -12.133 -6.949 1 98.5 57 CYS B O 1
ATOM 1582 N N . ARG B 1 58 ? 10.148 -10.633 -5.672 1 98.25 58 ARG B N 1
ATOM 1583 C CA . ARG B 1 58 ? 9.555 -11.039 -4.398 1 98.25 58 ARG B CA 1
ATOM 1584 C C . ARG B 1 58 ? 8.43 -10.094 -3.992 1 98.25 58 ARG B C 1
ATOM 1586 O O . ARG B 1 58 ? 8.484 -8.898 -4.281 1 98.25 58 ARG B O 1
ATOM 1593 N N . GLN B 1 59 ? 7.496 -10.664 -3.299 1 98.69 59 GLN B N 1
ATOM 1594 C CA . GLN B 1 59 ? 6.336 -9.828 -3.008 1 98.69 59 GLN B CA 1
ATOM 1595 C C . GLN B 1 59 ? 5.82 -10.078 -1.594 1 98.69 59 GLN B C 1
ATOM 1597 O O . GLN B 1 59 ? 6.062 -11.141 -1.018 1 98.69 59 GLN B O 1
ATOM 1602 N N . ILE B 1 60 ? 5.207 -9.141 -1.079 1 98.88 60 ILE B N 1
ATOM 1603 C CA . ILE B 1 60 ? 4.391 -9.281 0.123 1 98.88 60 ILE B CA 1
ATOM 1604 C C . ILE B 1 60 ? 2.941 -8.922 -0.193 1 98.88 60 ILE B C 1
ATOM 1606 O O . ILE B 1 60 ? 2.664 -7.867 -0.767 1 98.88 60 ILE B O 1
ATOM 1610 N N . LEU B 1 61 ? 2.016 -9.812 0.137 1 98.94 61 LEU B N 1
ATOM 1611 C CA . LEU B 1 61 ? 0.583 -9.641 -0.071 1 98.94 61 LEU B CA 1
ATOM 1612 C C . LEU B 1 61 ? -0.125 -9.344 1.246 1 98.94 61 LEU B C 1
ATOM 1614 O O . LEU B 1 61 ? 0.122 -10.008 2.254 1 98.94 61 LEU B O 1
ATOM 1618 N N . ILE B 1 62 ? -0.974 -8.359 1.259 1 98.88 62 ILE B N 1
ATOM 1619 C CA . ILE B 1 62 ? -1.717 -7.957 2.447 1 98.88 62 ILE B CA 1
ATOM 1620 C C . ILE B 1 62 ? -3.193 -7.785 2.098 1 98.88 62 ILE B C 1
ATOM 1622 O O . ILE B 1 62 ? -3.533 -7.102 1.13 1 98.88 62 ILE B O 1
ATOM 1626 N N . ALA B 1 63 ? -4.086 -8.445 2.828 1 98.81 63 ALA B N 1
ATOM 1627 C CA . ALA B 1 63 ? -5.496 -8.07 2.736 1 98.81 63 ALA B CA 1
ATOM 1628 C C . ALA B 1 63 ? -5.77 -6.77 3.482 1 98.81 63 ALA B C 1
ATOM 1630 O O . ALA B 1 63 ? -6.055 -6.785 4.684 1 98.81 63 ALA B O 1
ATOM 1631 N N . ALA B 1 64 ? -5.691 -5.699 2.791 1 98.5 64 ALA B N 1
ATOM 1632 C CA . ALA B 1 64 ? -5.902 -4.402 3.424 1 98.5 64 ALA B CA 1
ATOM 1633 C C . ALA B 1 64 ? -7.348 -4.246 3.893 1 98.5 64 ALA B C 1
ATOM 1635 O O . ALA B 1 64 ? -7.617 -3.551 4.875 1 98.5 64 ALA B O 1
ATOM 1636 N N . ALA B 1 65 ? -8.273 -4.816 3.182 1 98.31 65 ALA B N 1
ATOM 1637 C CA . ALA B 1 65 ? -9.688 -4.926 3.529 1 98.31 65 ALA B CA 1
ATOM 1638 C C . ALA B 1 65 ? -10.258 -6.27 3.086 1 98.31 65 ALA B C 1
ATOM 1640 O O . ALA B 1 65 ? -9.875 -6.801 2.043 1 98.31 65 ALA B O 1
ATOM 1641 N N . GLY B 1 66 ? -11.219 -6.777 3.84 1 98.12 66 GLY B N 1
ATOM 1642 C CA . GLY B 1 66 ? -11.836 -8.047 3.488 1 98.12 66 GLY B CA 1
ATOM 1643 C C . GLY B 1 66 ? -10.906 -9.234 3.672 1 98.12 66 GLY B C 1
ATOM 1644 O O . GLY B 1 66 ? -10.062 -9.234 4.574 1 98.12 66 GLY B O 1
ATOM 1645 N N . ALA B 1 67 ? -11.172 -10.266 2.896 1 98.75 67 ALA B N 1
ATOM 1646 C CA . ALA B 1 67 ? -10.398 -11.5 2.979 1 98.75 67 ALA B CA 1
ATOM 1647 C C . ALA B 1 67 ? -9.883 -11.914 1.604 1 98.75 67 ALA B C 1
ATOM 1649 O O . ALA B 1 67 ? -10.531 -11.672 0.587 1 98.75 67 ALA B O 1
ATOM 1650 N N . VAL B 1 68 ? -8.742 -12.547 1.604 1 98.94 68 VAL B N 1
ATOM 1651 C CA . VAL B 1 68 ? -8.109 -12.992 0.366 1 98.94 68 VAL B CA 1
ATOM 1652 C C . VAL B 1 68 ? -7.531 -14.391 0.557 1 98.94 68 VAL B C 1
ATOM 1654 O O . VAL B 1 68 ? -6.754 -14.625 1.486 1 98.94 68 VAL B O 1
ATOM 1657 N N . ASP B 1 69 ? -7.914 -15.281 -0.31 1 98.94 69 ASP B N 1
ATOM 1658 C CA . ASP B 1 69 ? -7.32 -16.609 -0.356 1 98.94 69 ASP B CA 1
ATOM 1659 C C . ASP B 1 69 ? -6.199 -16.672 -1.391 1 98.94 69 ASP B C 1
ATOM 1661 O O . ASP B 1 69 ? -6.398 -16.328 -2.555 1 98.94 69 ASP B O 1
ATOM 1665 N N . VAL B 1 70 ? -5.039 -17.141 -0.927 1 98.94 70 VAL B N 1
ATOM 1666 C CA . VAL B 1 70 ? -3.883 -17.266 -1.807 1 98.94 70 VAL B CA 1
ATOM 1667 C C . VAL B 1 70 ? -3.383 -18.703 -1.812 1 98.94 70 VAL B C 1
ATOM 1669 O O . VAL B 1 70 ? -2.959 -19.234 -0.777 1 98.94 70 VAL B O 1
ATOM 1672 N N . GLU B 1 71 ? -3.467 -19.297 -2.914 1 98.88 71 GLU B N 1
ATOM 1673 C CA . GLU B 1 71 ? -2.838 -20.594 -3.102 1 98.88 71 GLU B CA 1
ATOM 1674 C C . GLU B 1 71 ? -1.499 -20.469 -3.82 1 98.88 71 GLU B C 1
ATOM 1676 O O . GLU B 1 71 ? -1.422 -19.875 -4.898 1 98.88 71 GLU B O 1
ATOM 1681 N N . LEU B 1 72 ? -0.466 -21.031 -3.215 1 98.81 72 LEU B N 1
ATOM 1682 C CA . LEU B 1 72 ? 0.865 -21 -3.809 1 98.81 72 LEU B CA 1
ATOM 1683 C C . LEU B 1 72 ? 1.345 -22.406 -4.141 1 98.81 72 LEU B C 1
ATOM 1685 O O . LEU B 1 72 ? 1.124 -23.344 -3.367 1 98.81 72 LEU B O 1
ATOM 1689 N N . GLU B 1 73 ? 1.94 -22.562 -5.301 1 98.31 73 GLU B N 1
ATOM 1690 C CA . GLU B 1 73 ? 2.592 -23.797 -5.738 1 98.31 73 GLU B CA 1
ATOM 1691 C C . GLU B 1 73 ? 4.055 -23.547 -6.094 1 98.31 73 GLU B C 1
ATOM 1693 O O . GLU B 1 73 ? 4.363 -22.688 -6.926 1 98.31 73 GLU B O 1
ATOM 1698 N N . ASN B 1 74 ? 4.949 -24.312 -5.387 1 97.31 74 ASN B N 1
ATOM 1699 C CA . ASN B 1 74 ? 6.359 -24.141 -5.738 1 97.31 74 ASN B CA 1
ATOM 1700 C C . ASN B 1 74 ? 6.754 -25.047 -6.902 1 97.31 74 ASN B C 1
ATOM 1702 O O . ASN B 1 74 ? 5.922 -25.781 -7.434 1 97.31 74 ASN B O 1
ATOM 1706 N N . ILE B 1 75 ? 7.988 -24.938 -7.332 1 95.62 75 ILE B N 1
ATOM 1707 C CA . ILE B 1 75 ? 8.445 -25.625 -8.531 1 95.62 75 ILE B CA 1
ATOM 1708 C C . ILE B 1 75 ? 8.57 -27.125 -8.242 1 95.62 75 ILE B C 1
ATOM 1710 O O . ILE B 1 75 ? 8.875 -27.906 -9.148 1 95.62 75 ILE B O 1
ATOM 1714 N N . ARG B 1 76 ? 8.391 -27.609 -7.047 1 95.38 76 ARG B N 1
ATOM 1715 C CA . ARG B 1 76 ? 8.375 -29.031 -6.719 1 95.38 76 ARG B CA 1
ATOM 1716 C C . ARG B 1 76 ? 6.953 -29.578 -6.758 1 95.38 76 ARG B C 1
ATOM 1718 O O . ARG B 1 76 ? 6.738 -30.781 -6.551 1 95.38 76 ARG B O 1
ATOM 1725 N N . GLY B 1 77 ? 6.035 -28.688 -6.883 1 95.75 77 GLY B N 1
ATOM 1726 C CA . GLY B 1 77 ? 4.645 -29.094 -6.98 1 95.75 77 GLY B CA 1
ATOM 1727 C C . GLY B 1 77 ? 3.914 -29.047 -5.652 1 95.75 77 GLY B C 1
ATOM 1728 O O . GLY B 1 77 ? 2.746 -29.438 -5.562 1 95.75 77 GLY B O 1
ATOM 1729 N N . GLU B 1 78 ? 4.562 -28.625 -4.668 1 96.75 78 GLU B N 1
ATOM 1730 C CA . GLU B 1 78 ? 3.928 -28.5 -3.359 1 96.75 78 GLU B CA 1
ATOM 1731 C C . GLU B 1 78 ? 2.992 -27.297 -3.32 1 96.75 78 GLU B C 1
ATOM 1733 O O . GLU B 1 78 ? 3.354 -26.203 -3.77 1 96.75 78 GLU B O 1
ATOM 1738 N N . LYS B 1 79 ? 1.788 -27.562 -2.793 1 97.81 79 LYS B N 1
ATOM 1739 C CA . LYS B 1 79 ? 0.778 -26.5 -2.732 1 97.81 79 LYS B CA 1
ATOM 1740 C C . LYS B 1 79 ? 0.448 -26.141 -1.288 1 97.81 79 LYS B C 1
ATOM 1742 O O . LYS B 1 79 ? 0.403 -27.016 -0.418 1 97.81 79 LYS B O 1
ATOM 1747 N N . GLU B 1 80 ? 0.233 -24.906 -1.041 1 98.44 80 GLU B N 1
ATOM 1748 C CA . GLU B 1 80 ? -0.188 -24.406 0.262 1 98.44 80 GLU B CA 1
ATOM 1749 C C . GLU B 1 80 ? -1.225 -23.297 0.116 1 98.44 80 GLU B C 1
ATOM 1751 O O . GLU B 1 80 ? -1.11 -22.453 -0.768 1 98.44 80 GLU B O 1
ATOM 1756 N N . LEU B 1 81 ? -2.242 -23.281 0.998 1 98.69 81 LEU B N 1
ATOM 1757 C CA . LEU B 1 81 ? -3.287 -22.266 1.014 1 98.69 81 LEU B CA 1
ATOM 1758 C C . LEU B 1 81 ? -3.102 -21.312 2.189 1 98.69 81 LEU B C 1
ATOM 1760 O O . LEU B 1 81 ? -2.91 -21.75 3.326 1 98.69 81 LEU B O 1
ATOM 1764 N N . PHE B 1 82 ? -3.115 -20.078 1.929 1 98.88 82 PHE B N 1
ATOM 1765 C CA . PHE B 1 82 ? -3.025 -19.031 2.93 1 98.88 82 PHE B CA 1
ATOM 1766 C C . PHE B 1 82 ? -4.277 -18.156 2.912 1 98.88 82 PHE B C 1
ATOM 1768 O O . PHE B 1 82 ? -4.723 -17.719 1.85 1 98.88 82 PHE B O 1
ATOM 1775 N N . GLN B 1 83 ? -4.828 -17.922 4.051 1 98.81 83 GLN B N 1
ATOM 1776 C CA . GLN B 1 83 ? -5.988 -17.047 4.172 1 98.81 83 GLN B CA 1
ATOM 1777 C C . GLN B 1 83 ? -5.609 -15.727 4.848 1 98.81 83 GLN B C 1
ATOM 1779 O O . GLN B 1 83 ? -5.312 -15.695 6.043 1 98.81 83 GLN B O 1
ATOM 1784 N N . LEU B 1 84 ? -5.617 -14.711 4.102 1 98.75 84 LEU B N 1
ATOM 1785 C CA . LEU B 1 84 ? -5.34 -13.375 4.609 1 98.75 84 LEU B CA 1
ATOM 1786 C C . LEU B 1 84 ? -6.625 -12.688 5.062 1 98.75 84 LEU B C 1
ATOM 1788 O O . LEU B 1 84 ? -7.555 -12.516 4.273 1 98.75 84 LEU B O 1
ATOM 1792 N N . HIS B 1 85 ? -6.676 -12.219 6.281 1 97.5 85 HIS B N 1
ATOM 1793 C CA . HIS B 1 85 ? -7.922 -11.609 6.738 1 97.5 85 HIS B CA 1
ATOM 1794 C C . HIS B 1 85 ? -7.656 -10.5 7.746 1 97.5 85 HIS B C 1
ATOM 1796 O O . HIS B 1 85 ? -8.578 -10.039 8.43 1 97.5 85 HIS B O 1
ATOM 1802 N N . ALA B 1 86 ? -6.387 -10.188 7.973 1 96.62 86 ALA B N 1
ATOM 1803 C CA . ALA B 1 86 ? -6.012 -9.109 8.891 1 96.62 86 ALA B CA 1
ATOM 1804 C C . ALA B 1 86 ? -5.016 -8.156 8.234 1 96.62 86 ALA B C 1
ATOM 1806 O O . ALA B 1 86 ? -3.957 -8.586 7.766 1 96.62 86 ALA B O 1
ATOM 1807 N N . PRO B 1 87 ? -5.297 -6.84 8.281 1 97.81 87 PRO B N 1
ATOM 1808 C CA . PRO B 1 87 ? -4.391 -5.887 7.641 1 97.81 87 PRO B CA 1
ATOM 1809 C C . PRO B 1 87 ? -3.008 -5.859 8.289 1 97.81 87 PRO B C 1
ATOM 1811 O O . PRO B 1 87 ? -2.055 -5.34 7.699 1 97.81 87 PRO B O 1
ATOM 1814 N N . SER B 1 88 ? -2.924 -6.387 9.469 1 97.44 88 SER B N 1
ATOM 1815 C CA . SER B 1 88 ? -1.657 -6.355 10.188 1 97.44 88 SER B CA 1
ATOM 1816 C C . SER B 1 88 ? -0.758 -7.516 9.789 1 97.44 88 SER B C 1
ATOM 1818 O O . SER B 1 88 ? 0.367 -7.637 10.273 1 97.44 88 SER B O 1
ATOM 1820 N N . MET B 1 89 ? -1.279 -8.336 8.938 1 97.5 89 MET B N 1
ATOM 1821 C CA . MET B 1 89 ? -0.508 -9.5 8.516 1 97.5 89 MET B CA 1
ATOM 1822 C C . MET B 1 89 ? -0.25 -9.469 7.012 1 97.5 89 MET B C 1
ATOM 1824 O O . MET B 1 89 ? -1.133 -9.109 6.23 1 97.5 89 MET B O 1
ATOM 1828 N N . GLY B 1 90 ? 0.981 -9.867 6.633 1 98.5 90 GLY B N 1
ATOM 1829 C CA . GLY B 1 90 ? 1.353 -10.023 5.234 1 98.5 90 GLY B CA 1
ATOM 1830 C C . GLY B 1 90 ? 1.878 -11.414 4.914 1 98.5 90 GLY B C 1
ATOM 1831 O O . GLY B 1 90 ? 2.297 -12.148 5.812 1 98.5 90 GLY B O 1
ATOM 1832 N N . LEU B 1 91 ? 1.769 -11.766 3.738 1 98.88 91 LEU B N 1
ATOM 1833 C CA . LEU B 1 91 ? 2.332 -13.016 3.246 1 98.88 91 LEU B CA 1
ATOM 1834 C C . LEU B 1 91 ? 3.516 -12.758 2.318 1 98.88 91 LEU B C 1
ATOM 1836 O O . LEU B 1 91 ? 3.359 -12.125 1.271 1 98.88 91 LEU B O 1
ATOM 1840 N N . PHE B 1 92 ? 4.664 -13.211 2.736 1 98.81 92 PHE B N 1
ATOM 1841 C CA . PHE B 1 92 ? 5.828 -13.188 1.857 1 98.81 92 PHE B CA 1
ATOM 1842 C C . PHE B 1 92 ? 5.734 -14.273 0.796 1 98.81 92 PHE B C 1
ATOM 1844 O O . PHE B 1 92 ? 5.59 -15.453 1.121 1 98.81 92 PHE B O 1
ATOM 1851 N N . VAL B 1 93 ? 5.805 -13.914 -0.465 1 98.69 93 VAL B N 1
ATOM 1852 C CA . VAL B 1 93 ? 5.773 -14.828 -1.601 1 98.69 93 VAL B CA 1
ATOM 1853 C C . VAL B 1 93 ? 7.133 -14.844 -2.295 1 98.69 93 VAL B C 1
ATOM 1855 O O . VAL B 1 93 ? 7.484 -13.891 -2.996 1 98.69 93 VAL B O 1
ATOM 1858 N N . PRO B 1 94 ? 7.871 -15.875 -2.166 1 98.19 94 PRO B N 1
ATOM 1859 C CA . PRO B 1 94 ? 9.164 -15.953 -2.846 1 98.19 94 PRO B CA 1
ATOM 1860 C C . PRO B 1 94 ? 9.031 -16.109 -4.359 1 98.19 94 PRO B C 1
ATOM 1862 O O . PRO B 1 94 ? 7.918 -16.25 -4.871 1 98.19 94 PRO B O 1
ATOM 1865 N N . VAL B 1 95 ? 10.148 -16.016 -5.039 1 98.12 95 VAL B N 1
ATOM 1866 C CA . VAL B 1 95 ? 10.172 -16.219 -6.484 1 98.12 95 VAL B CA 1
ATOM 1867 C C . VAL B 1 95 ? 9.797 -17.672 -6.809 1 98.12 95 VAL B C 1
ATOM 1869 O O . VAL B 1 95 ? 9.836 -18.531 -5.93 1 98.12 95 VAL B O 1
ATOM 1872 N N . MET B 1 96 ? 9.391 -17.906 -7.98 1 98 96 MET B N 1
ATOM 1873 C CA . MET B 1 96 ? 9.156 -19.234 -8.539 1 98 96 MET B CA 1
ATOM 1874 C C . MET B 1 96 ? 8.047 -19.953 -7.777 1 98 96 MET B C 1
ATOM 1876 O O . MET B 1 96 ? 8.172 -21.141 -7.461 1 98 96 MET B O 1
ATOM 1880 N N . HIS B 1 97 ? 7.074 -19.266 -7.414 1 98.62 97 HIS B N 1
ATOM 1881 C CA . HIS B 1 97 ? 5.812 -19.781 -6.902 1 98.62 97 HIS B CA 1
ATOM 1882 C C . HIS B 1 97 ? 4.641 -19.344 -7.781 1 98.62 97 HIS B C 1
ATOM 1884 O O . HIS B 1 97 ? 4.434 -18.156 -8 1 98.62 97 HIS B O 1
ATOM 1890 N N . TRP B 1 98 ? 3.869 -20.312 -8.297 1 98.62 98 TRP B N 1
ATOM 1891 C CA . TRP B 1 98 ? 2.617 -20.016 -8.992 1 98.62 98 TRP B CA 1
ATOM 1892 C C . TRP B 1 98 ? 1.527 -19.625 -8 1 98.62 98 TRP B C 1
ATOM 1894 O O . TRP B 1 98 ? 1.4 -20.219 -6.93 1 98.62 98 TRP B O 1
ATOM 1904 N N . ARG B 1 99 ? 0.737 -18.641 -8.297 1 98.69 99 ARG B N 1
ATOM 1905 C CA . ARG B 1 99 ? -0.253 -18.203 -7.316 1 98.69 99 ARG B CA 1
ATOM 1906 C C . ARG B 1 99 ? -1.65 -18.172 -7.926 1 98.69 99 ARG B C 1
ATOM 1908 O O . ARG B 1 99 ? -1.812 -17.891 -9.117 1 98.69 99 ARG B O 1
ATOM 1915 N N . ARG B 1 100 ? -2.615 -18.484 -7.215 1 98.62 100 ARG B N 1
ATOM 1916 C CA . ARG B 1 100 ? -4.047 -18.297 -7.441 1 98.62 100 ARG B CA 1
ATOM 1917 C C . ARG B 1 100 ? -4.684 -17.516 -6.297 1 98.62 100 ARG B C 1
ATOM 1919 O O . ARG B 1 100 ? -4.527 -17.875 -5.129 1 98.62 100 ARG B O 1
ATOM 1926 N N . ILE B 1 101 ? -5.391 -16.484 -6.652 1 98.88 101 ILE B N 1
ATOM 1927 C CA . ILE B 1 101 ? -5.848 -15.555 -5.633 1 98.88 101 ILE B CA 1
ATOM 1928 C C . ILE B 1 101 ? -7.348 -15.305 -5.793 1 98.88 101 ILE B C 1
ATOM 1930 O O . ILE B 1 101 ? -7.828 -15.062 -6.902 1 98.88 101 ILE B O 1
ATOM 1934 N N . ARG B 1 102 ? -8.055 -15.359 -4.77 1 98.81 102 ARG B N 1
ATOM 1935 C CA . ARG B 1 102 ? -9.477 -15.047 -4.734 1 98.81 102 ARG B CA 1
ATOM 1936 C C . ARG B 1 102 ? -9.781 -14.023 -3.643 1 98.81 102 ARG B C 1
ATOM 1938 O O . ARG B 1 102 ? -9.312 -14.156 -2.51 1 98.81 102 ARG B O 1
ATOM 1945 N N . LEU B 1 103 ? -10.539 -13.039 -4.012 1 98.88 103 LEU B N 1
ATOM 1946 C CA . LEU B 1 103 ? -10.883 -11.977 -3.072 1 98.88 103 LEU B CA 1
ATOM 1947 C C . LEU B 1 103 ? -12.352 -12.078 -2.652 1 98.88 103 LEU B C 1
ATOM 1949 O O . LEU B 1 103 ? -13.219 -12.352 -3.482 1 98.88 103 LEU B O 1
ATOM 1953 N N . SER B 1 104 ? -12.594 -11.797 -1.42 1 98.75 104 SER B N 1
ATOM 1954 C CA . SER B 1 104 ? -13.969 -11.648 -0.97 1 98.75 104 SER B CA 1
ATOM 1955 C C . SER B 1 104 ? -14.594 -10.359 -1.495 1 98.75 104 SER B C 1
ATOM 1957 O O . SER B 1 104 ? -13.883 -9.492 -2.021 1 98.75 104 SER B O 1
ATOM 1959 N N . LYS B 1 105 ? -15.922 -10.297 -1.358 1 97.38 105 LYS B N 1
ATOM 1960 C CA . LYS B 1 105 ? -16.609 -9.078 -1.797 1 97.38 105 LYS B CA 1
ATOM 1961 C C . LYS B 1 105 ? -16.078 -7.855 -1.065 1 97.38 105 LYS B C 1
ATOM 1963 O O . LYS B 1 105 ? -15.992 -7.844 0.165 1 97.38 105 LYS B O 1
ATOM 1968 N N . GLY B 1 106 ? -15.664 -6.84 -1.851 1 96.69 106 GLY B N 1
ATOM 1969 C CA . GLY B 1 106 ? -15.227 -5.578 -1.269 1 96.69 106 GLY B CA 1
ATOM 1970 C C . GLY B 1 106 ? -13.789 -5.613 -0.775 1 96.69 106 GLY B C 1
ATOM 1971 O O . GLY B 1 106 ? -13.281 -4.613 -0.265 1 96.69 106 GLY B O 1
ATOM 1972 N N . ALA B 1 107 ? -13.109 -6.762 -0.967 1 98.56 107 ALA B N 1
ATOM 1973 C CA . ALA B 1 107 ? -11.734 -6.895 -0.481 1 98.56 107 ALA B CA 1
ATOM 1974 C C . ALA B 1 107 ? -10.773 -6.039 -1.305 1 98.56 107 ALA B C 1
ATOM 1976 O O . ALA B 1 107 ? -11.047 -5.742 -2.471 1 98.56 107 ALA B O 1
ATOM 1977 N N . VAL B 1 108 ? -9.734 -5.621 -0.653 1 98.81 108 VAL B N 1
ATOM 1978 C CA . VAL B 1 108 ? -8.617 -4.945 -1.297 1 98.81 108 VAL B CA 1
ATOM 1979 C C . VAL B 1 108 ? -7.316 -5.691 -0.99 1 98.81 108 VAL B C 1
ATOM 1981 O O . VAL B 1 108 ? -6.961 -5.875 0.176 1 98.81 108 VAL B O 1
ATOM 1984 N N . LEU B 1 109 ? -6.652 -6.148 -2.004 1 98.94 109 LEU B N 1
ATOM 1985 C CA . LEU B 1 109 ? -5.344 -6.777 -1.874 1 98.94 109 LEU B CA 1
ATOM 1986 C C . LEU B 1 109 ? -4.227 -5.777 -2.16 1 98.94 109 LEU B C 1
ATOM 1988 O O . LEU B 1 109 ? -4.164 -5.207 -3.252 1 98.94 109 LEU B O 1
ATOM 1992 N N . LEU B 1 110 ? -3.41 -5.504 -1.186 1 98.94 110 LEU B N 1
ATOM 1993 C CA . LEU B 1 110 ? -2.225 -4.664 -1.305 1 98.94 110 LEU B CA 1
ATOM 1994 C C . LEU B 1 110 ? -0.979 -5.512 -1.544 1 98.94 110 LEU B C 1
ATOM 1996 O O . LEU B 1 110 ? -0.752 -6.5 -0.843 1 98.94 110 LEU B O 1
ATOM 2000 N N . CYS B 1 111 ? -0.219 -5.117 -2.486 1 98.88 111 CYS B N 1
ATOM 2001 C CA . CYS B 1 111 ? 0.985 -5.859 -2.842 1 98.88 111 CYS B CA 1
ATOM 2002 C C . CYS B 1 111 ? 2.209 -4.953 -2.83 1 98.88 111 CYS B C 1
ATOM 2004 O O . CYS B 1 111 ? 2.191 -3.871 -3.422 1 98.88 111 CYS B O 1
ATOM 2006 N N . LEU B 1 112 ? 3.219 -5.309 -2.133 1 98.81 112 LEU B N 1
ATOM 2007 C CA . LEU B 1 112 ? 4.543 -4.699 -2.162 1 98.81 112 LEU B CA 1
ATOM 2008 C C . LEU B 1 112 ? 5.512 -5.543 -2.982 1 98.81 112 LEU B C 1
ATOM 2010 O O . LEU B 1 112 ? 5.672 -6.738 -2.723 1 98.81 112 LEU B O 1
ATOM 2014 N N . ALA B 1 113 ? 6.184 -4.93 -3.947 1 98.69 113 ALA B N 1
ATOM 2015 C CA . ALA B 1 113 ? 7.027 -5.699 -4.863 1 98.69 113 ALA B CA 1
ATOM 2016 C C . ALA B 1 113 ? 8.469 -5.207 -4.824 1 98.69 113 ALA B C 1
ATOM 2018 O O . ALA B 1 113 ? 8.719 -4 -4.754 1 98.69 113 ALA B O 1
ATOM 2019 N N . SER B 1 114 ? 9.406 -6.109 -5.004 1 98.5 114 SER B N 1
ATOM 2020 C CA . SER B 1 114 ? 10.836 -5.828 -4.906 1 98.5 114 SER B CA 1
ATOM 2021 C C . SER B 1 114 ? 11.391 -5.309 -6.23 1 98.5 114 SER B C 1
ATOM 2023 O O . SER B 1 114 ? 12.531 -4.852 -6.297 1 98.5 114 SER B O 1
ATOM 2025 N N . HIS B 1 115 ? 10.602 -5.383 -7.285 1 98.38 115 HIS B N 1
ATOM 2026 C CA . HIS B 1 115 ? 11.078 -5.02 -8.617 1 98.38 115 HIS B CA 1
ATOM 2027 C C . HIS B 1 115 ? 10.078 -4.125 -9.336 1 98.38 115 HIS B C 1
ATOM 2029 O O . HIS B 1 115 ? 8.883 -4.164 -9.039 1 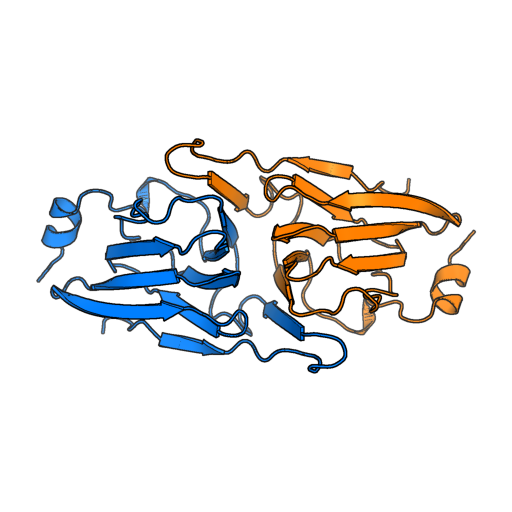98.38 115 HIS B O 1
ATOM 2035 N N . ASP B 1 116 ? 10.641 -3.365 -10.25 1 97.69 116 ASP B N 1
ATOM 2036 C CA . ASP B 1 116 ? 9.773 -2.721 -11.234 1 97.69 116 ASP B CA 1
ATOM 2037 C C . ASP B 1 116 ? 9.031 -3.756 -12.078 1 97.69 116 ASP B C 1
ATOM 2039 O O . ASP B 1 116 ? 9.43 -4.922 -12.125 1 97.69 116 ASP B O 1
ATOM 2043 N N . PHE B 1 117 ? 7.992 -3.311 -12.727 1 97.25 117 PHE B N 1
ATOM 2044 C CA . PHE B 1 117 ? 7.305 -4.211 -13.641 1 97.25 117 PHE B CA 1
ATOM 2045 C C . PHE B 1 117 ? 8.188 -4.527 -14.844 1 97.25 117 PHE B C 1
ATOM 2047 O O . PHE B 1 117 ? 8.625 -3.623 -15.555 1 97.25 117 PHE B O 1
ATOM 2054 N N . GLU B 1 118 ? 8.469 -5.695 -14.992 1 97.38 118 GLU B N 1
ATOM 2055 C CA . GLU B 1 118 ? 9.141 -6.23 -16.172 1 97.38 118 GLU B CA 1
ATOM 2056 C C . GLU B 1 118 ? 8.453 -7.5 -16.672 1 97.38 118 GLU B C 1
ATOM 2058 O O . GLU B 1 118 ? 8.531 -8.547 -16.031 1 97.38 118 GLU B O 1
ATOM 2063 N N . GLU B 1 119 ? 7.852 -7.359 -17.828 1 97.44 119 GLU B N 1
ATOM 2064 C CA . GLU B 1 119 ? 7.102 -8.492 -18.359 1 97.44 119 GLU B CA 1
ATOM 2065 C C . GLU B 1 119 ? 7.969 -9.75 -18.406 1 97.44 119 GLU B C 1
ATOM 2067 O O . GLU B 1 119 ? 7.473 -10.859 -18.219 1 97.44 119 GLU B O 1
ATOM 2072 N N . THR B 1 120 ? 9.266 -9.609 -18.656 1 98.12 120 THR B N 1
ATOM 2073 C CA . THR B 1 120 ? 10.164 -10.75 -18.812 1 98.12 120 THR B CA 1
ATOM 2074 C C . THR B 1 120 ? 10.336 -11.484 -17.484 1 98.12 120 THR B C 1
ATOM 2076 O O . THR B 1 120 ? 10.852 -12.609 -17.453 1 98.12 120 THR B O 1
ATOM 2079 N N . ASP B 1 121 ? 9.93 -10.883 -16.438 1 98.5 121 ASP B N 1
ATOM 2080 C CA . ASP B 1 121 ? 10.023 -11.5 -15.125 1 98.5 121 ASP B CA 1
ATOM 2081 C C . ASP B 1 121 ? 8.891 -12.508 -14.914 1 98.5 121 ASP B C 1
ATOM 2083 O O . ASP B 1 121 ? 8.969 -13.359 -14.023 1 98.5 121 ASP B O 1
ATOM 2087 N N . TYR B 1 122 ? 7.832 -12.445 -15.719 1 98.5 122 TYR B N 1
ATOM 2088 C CA . TYR B 1 122 ? 6.613 -13.219 -15.516 1 98.5 122 TYR B CA 1
ATOM 2089 C C . TYR B 1 12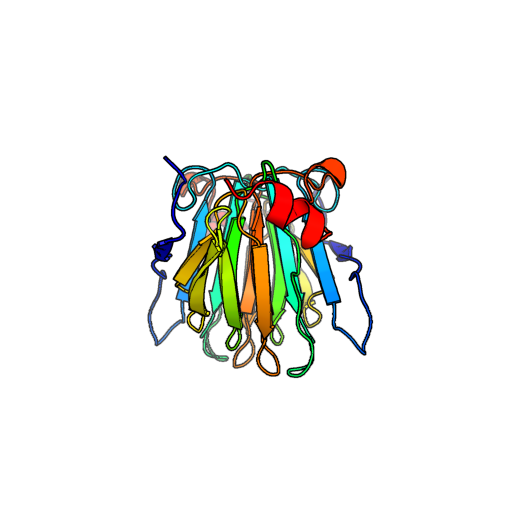2 ? 6.695 -14.562 -16.219 1 98.5 122 TYR B C 1
ATOM 2091 O O . TYR B 1 122 ? 7.176 -14.648 -17.359 1 98.5 122 TYR B O 1
ATOM 2099 N N . ILE B 1 123 ? 6.32 -15.539 -15.555 1 98.5 123 ILE B N 1
ATOM 2100 C CA . ILE B 1 123 ? 5.938 -16.812 -16.141 1 98.5 123 ILE B CA 1
ATOM 2101 C C . ILE B 1 123 ? 4.418 -16.938 -16.188 1 98.5 123 ILE B C 1
ATOM 2103 O O . ILE B 1 123 ? 3.775 -17.172 -15.164 1 98.5 123 ILE B O 1
ATOM 2107 N N . ARG B 1 124 ? 3.758 -16.828 -17.359 1 97.94 124 ARG B N 1
ATOM 2108 C CA . ARG B 1 124 ? 2.311 -16.672 -17.469 1 97.94 124 ARG B CA 1
ATOM 2109 C C . ARG B 1 124 ? 1.656 -17.969 -17.938 1 97.94 124 ARG B C 1
ATOM 2111 O O . ARG B 1 124 ? 0.429 -18.078 -17.984 1 97.94 124 ARG B O 1
ATOM 2118 N N . SER B 1 125 ? 2.463 -18.906 -18.359 1 97.88 125 SER B N 1
ATOM 2119 C CA . SER B 1 125 ? 1.971 -20.219 -18.719 1 97.88 125 SER B CA 1
ATOM 2120 C C . SER B 1 125 ? 2.25 -21.25 -17.625 1 97.88 125 SER B C 1
ATOM 2122 O O . SER B 1 125 ? 3.402 -21.453 -17.234 1 97.88 125 SER B O 1
ATOM 2124 N N . TYR B 1 126 ? 1.105 -21.844 -17.25 1 97.75 126 TYR B N 1
ATOM 2125 C CA . TYR B 1 126 ? 1.315 -22.875 -16.234 1 97.75 126 TYR B CA 1
ATOM 2126 C C . TYR B 1 126 ? 2.23 -23.969 -16.766 1 97.75 126 TYR B C 1
ATOM 2128 O O . TYR B 1 126 ? 3.041 -24.516 -16.016 1 97.75 126 TYR B O 1
ATOM 2136 N N . ASN B 1 127 ? 2.146 -24.266 -18 1 97.38 127 ASN B N 1
ATOM 2137 C CA . ASN B 1 127 ? 3.023 -25.25 -18.609 1 97.38 127 ASN B CA 1
ATOM 2138 C C . ASN B 1 127 ? 4.488 -24.844 -18.516 1 97.38 127 ASN B C 1
ATOM 2140 O O . ASN B 1 127 ? 5.359 -25.656 -18.219 1 97.38 127 ASN B O 1
ATOM 2144 N N . ASP B 1 128 ? 4.762 -23.578 -18.812 1 97.56 128 ASP B N 1
ATOM 2145 C CA . ASP B 1 128 ? 6.125 -23.062 -18.703 1 97.56 128 ASP B CA 1
ATOM 2146 C C . ASP B 1 128 ? 6.617 -23.141 -17.266 1 97.56 128 ASP B C 1
ATOM 2148 O O . ASP B 1 128 ? 7.766 -23.516 -17 1 97.56 128 ASP B O 1
ATOM 2152 N N . PHE B 1 129 ? 5.746 -22.875 -16.375 1 98.06 129 PHE B N 1
ATOM 2153 C CA . PHE B 1 129 ? 6.078 -22.953 -14.961 1 98.06 129 PHE B CA 1
ATOM 2154 C C . PHE B 1 129 ? 6.371 -24.391 -14.555 1 98.06 129 PHE B C 1
ATOM 2156 O O . PHE B 1 129 ? 7.371 -24.672 -13.883 1 98.06 129 PHE B O 1
ATOM 2163 N N . ALA B 1 130 ? 5.508 -25.312 -14.984 1 95.56 130 ALA B N 1
ATOM 2164 C CA . ALA B 1 130 ? 5.625 -26.734 -14.641 1 95.56 130 ALA B CA 1
ATOM 2165 C C . ALA B 1 130 ? 6.902 -27.328 -15.219 1 95.56 130 ALA B C 1
ATOM 2167 O O . ALA B 1 130 ? 7.422 -28.328 -14.703 1 95.56 130 ALA B O 1
ATOM 2168 N N . ALA B 1 131 ? 7.457 -26.672 -16.203 1 95.25 131 ALA B N 1
ATOM 2169 C CA . ALA B 1 131 ? 8.664 -27.156 -16.859 1 95.25 131 ALA B CA 1
ATOM 2170 C C . ALA B 1 131 ? 9.891 -26.938 -15.977 1 95.25 131 ALA B C 1
ATOM 2172 O O . ALA B 1 131 ? 10.938 -27.547 -16.188 1 95.25 131 ALA B O 1
ATOM 2173 N N . TYR B 1 132 ? 9.734 -26.047 -15.086 1 91 132 TYR B N 1
ATOM 2174 C CA . TYR B 1 132 ? 10.82 -25.812 -14.141 1 91 132 TYR B CA 1
ATOM 2175 C C . TYR B 1 132 ? 10.867 -26.922 -13.094 1 91 132 TYR B C 1
ATOM 2177 O O . TYR B 1 132 ? 11.875 -27.078 -12.398 1 91 132 TYR B O 1
ATOM 2185 N N . LYS B 1 133 ? 9.688 -27.578 -12.969 1 82.44 133 LYS B N 1
ATOM 2186 C CA . LYS B 1 133 ? 9.586 -28.625 -11.961 1 82.44 133 LYS B CA 1
ATOM 2187 C C . LYS B 1 133 ? 10.602 -29.734 -12.211 1 82.44 133 LYS B C 1
ATOM 2189 O O . LYS B 1 133 ? 10.781 -30.172 -13.352 1 82.44 133 LYS B O 1
ATOM 2194 N N . LYS B 1 134 ? 11.57 -29.859 -11.242 1 65.5 134 LYS B N 1
ATOM 2195 C CA . LYS B 1 134 ? 12.531 -30.953 -11.312 1 65.5 134 LYS B CA 1
ATOM 2196 C C . LYS B 1 134 ? 12.062 -32.156 -10.492 1 65.5 134 LYS B C 1
ATOM 2198 O O . LYS B 1 134 ? 11.367 -32 -9.492 1 65.5 134 LYS B O 1
#

Radius of gyration: 19.07 Å; Cα contacts (8 Å, |Δi|>4): 715; chains: 2; bounding box: 34×65×39 Å